Protein AF-A0A7D5ZRK7-F1 (afdb_monomer_lite)

Sequence (270 aa):
MSTLSPEQRGELAEQMLPVAANLAVLVHGDGGPEDVAEVLGSLDSTQKDALLVVLAGLVDPDQPVGKALGWLDFDEHGSLTVPSWSEQRSVRDLVPEPSEDLDGDYVDQVAVSKFVHGFRVDSITDAEFLTAVQQCVAQGMTLADVNRLRRWPAKTAENWVHRLRKQYQRSGRVFPSLAQQSQQVLTEAQVVAIRERSHAGATDLEVAMSFGITQKAVGDICRGKRYPRFGGPIRQPKQVHRLPATREFMCGHADNSRAGRRNQTKENAA

Foldseek 3Di:
DPPQDPVRLVVLLVVLLVLLVVLVVQLLPPHDPVVNCVSVVPDDPVSVVSNVVSNVVVDDQFQFVLVRCQSPDAPPVRHRDRPPPPSPDGNVNPPPPPPDPPPLLDEDVVLLVCLLQLHDDPDDGLNSLLVSLLVCLLVVDDQQNSCVSNVHPPCPSVVSLVVVCVVCVVVVHDRDDSHNPPQPPDDLVLLQVLLVVVVVPDQLVVSCVVVVHDSVVSLCSLQCVPPVVRDHHHDDPPPPPPPPPCCCVPVQVDVPRPVNPPPPVPPPPD

Structure (mmCIF, N/CA/C/O backbone):
data_AF-A0A7D5ZRK7-F1
#
_entry.id   AF-A0A7D5ZRK7-F1
#
loop_
_atom_site.group_PDB
_atom_site.id
_atom_site.type_symbol
_atom_site.label_atom_id
_atom_site.label_alt_id
_atom_site.label_comp_id
_atom_site.label_asym_id
_atom_site.label_entity_id
_atom_site.label_seq_id
_atom_site.pdbx_PDB_ins_code
_atom_site.Cartn_x
_atom_site.Cartn_y
_atom_site.Cartn_z
_atom_site.occupancy
_atom_site.B_iso_or_equiv
_atom_site.auth_seq_id
_atom_site.auth_comp_id
_atom_site.auth_asym_id
_atom_site.auth_atom_id
_atom_site.pdbx_PDB_model_num
ATOM 1 N N . MET A 1 1 ? -7.266 -9.310 -16.956 1.00 49.19 1 MET A N 1
ATOM 2 C CA . MET A 1 1 ? -6.003 -9.359 -16.194 1.00 49.19 1 MET A CA 1
ATOM 3 C C . MET A 1 1 ? -6.309 -9.973 -14.843 1.00 49.19 1 MET A C 1
ATOM 5 O O . MET A 1 1 ? -7.143 -9.427 -14.128 1.00 49.19 1 MET A O 1
ATOM 9 N N . SER A 1 2 ? -5.751 -11.146 -14.549 1.00 52.25 2 SER A N 1
ATOM 10 C CA . SER A 1 2 ? -5.946 -11.822 -13.263 1.00 52.25 2 SER A CA 1
ATOM 11 C C . SER A 1 2 ? -5.512 -10.897 -12.127 1.00 52.25 2 SER A C 1
ATOM 13 O O . SER A 1 2 ? -4.422 -10.329 -12.172 1.00 52.25 2 SER A O 1
ATOM 15 N N . THR A 1 3 ? -6.368 -10.706 -11.123 1.00 82.62 3 THR A N 1
ATOM 16 C CA . THR A 1 3 ? -6.075 -9.857 -9.960 1.00 82.62 3 THR A CA 1
ATOM 17 C C . THR A 1 3 ? -5.144 -10.600 -9.005 1.00 82.62 3 THR A C 1
ATOM 19 O O . THR A 1 3 ? -5.576 -11.078 -7.958 1.00 82.62 3 THR A O 1
ATOM 22 N N . LEU A 1 4 ? -3.879 -10.754 -9.395 1.00 89.62 4 LEU A N 1
ATOM 23 C CA . LEU A 1 4 ? -2.843 -11.267 -8.506 1.00 89.62 4 LEU A CA 1
ATOM 24 C C . LEU A 1 4 ? -2.592 -10.260 -7.379 1.00 89.62 4 LEU A C 1
ATOM 26 O O . LEU A 1 4 ? -2.519 -9.048 -7.617 1.00 89.62 4 LEU A O 1
ATOM 30 N N . SER A 1 5 ? -2.431 -10.759 -6.155 1.00 89.38 5 SER A N 1
ATOM 31 C CA . SER A 1 5 ? -1.988 -9.926 -5.038 1.00 89.38 5 SER A CA 1
ATOM 32 C C . SER A 1 5 ? -0.558 -9.408 -5.281 1.00 89.38 5 SER A C 1
ATOM 34 O O . SER A 1 5 ? 0.174 -9.950 -6.116 1.00 89.38 5 SER A O 1
ATOM 36 N N . PRO A 1 6 ? -0.120 -8.334 -4.600 1.00 85.38 6 PRO A N 1
ATOM 37 C CA . PRO A 1 6 ? 1.276 -7.898 -4.642 1.00 85.38 6 PRO A CA 1
ATOM 38 C C . PRO A 1 6 ? 2.275 -9.023 -4.331 1.00 85.38 6 PRO A C 1
ATOM 40 O O . PRO A 1 6 ? 3.272 -9.151 -5.033 1.00 85.38 6 PRO A O 1
ATOM 43 N N . GLU A 1 7 ? 1.975 -9.861 -3.339 1.00 86.88 7 GLU A N 1
ATOM 44 C CA . GLU A 1 7 ? 2.808 -10.997 -2.930 1.00 86.88 7 GLU A CA 1
ATOM 45 C C . GLU A 1 7 ? 2.885 -12.045 -4.041 1.00 86.88 7 GLU A C 1
ATOM 47 O O . GLU A 1 7 ? 3.977 -12.429 -4.446 1.00 86.88 7 GLU A O 1
ATOM 52 N N . GLN A 1 8 ? 1.738 -12.418 -4.617 1.00 92.88 8 GLN A N 1
ATOM 53 C CA . GLN A 1 8 ? 1.679 -13.366 -5.733 1.00 92.88 8 GLN A CA 1
ATOM 54 C C . GLN A 1 8 ? 2.432 -12.859 -6.967 1.00 92.88 8 GLN A C 1
ATOM 56 O O . GLN A 1 8 ? 3.051 -13.643 -7.678 1.00 92.88 8 GLN A O 1
ATOM 61 N N . ARG A 1 9 ? 2.402 -11.546 -7.233 1.00 92.50 9 ARG A N 1
ATOM 62 C CA . ARG A 1 9 ? 3.196 -10.942 -8.315 1.00 92.50 9 ARG A CA 1
ATOM 63 C C . ARG A 1 9 ? 4.694 -11.026 -8.036 1.00 92.50 9 ARG A C 1
ATOM 65 O O . ARG A 1 9 ? 5.449 -11.291 -8.963 1.00 92.50 9 ARG A O 1
ATOM 72 N N . GLY A 1 10 ? 5.109 -10.816 -6.787 1.00 91.94 10 GLY A N 1
ATOM 73 C CA . GLY A 1 10 ? 6.503 -10.966 -6.367 1.00 91.94 10 GLY A CA 1
ATOM 74 C C . GLY A 1 10 ? 7.002 -12.402 -6.520 1.00 91.94 10 GLY A C 1
ATOM 75 O O . GLY A 1 10 ? 8.024 -12.624 -7.161 1.00 91.94 10 GLY A O 1
ATOM 76 N N . GLU A 1 11 ? 6.240 -13.374 -6.014 1.00 95.94 11 GLU A N 1
ATOM 77 C CA . GLU A 1 11 ? 6.552 -14.803 -6.160 1.00 95.94 11 GLU A CA 1
ATOM 78 C C . GLU A 1 11 ? 6.619 -15.222 -7.631 1.00 95.94 11 GLU A C 1
ATOM 80 O O . GLU A 1 11 ? 7.533 -15.938 -8.036 1.00 95.94 11 GLU A O 1
ATOM 85 N N . LEU A 1 12 ? 5.678 -14.749 -8.454 1.00 96.56 12 LEU A N 1
ATOM 86 C CA . LEU A 1 12 ? 5.678 -15.034 -9.884 1.00 96.56 12 LEU A CA 1
ATOM 87 C C . LEU A 1 12 ? 6.901 -14.425 -10.584 1.00 96.56 12 LEU A C 1
ATOM 89 O O . LEU A 1 12 ? 7.522 -15.094 -11.404 1.00 96.56 12 LEU A O 1
ATOM 93 N N . ALA A 1 13 ? 7.280 -13.188 -10.252 1.00 96.38 13 ALA A N 1
ATOM 94 C CA . ALA A 1 13 ? 8.480 -12.562 -10.801 1.00 96.38 13 ALA A CA 1
ATOM 95 C C . ALA A 1 13 ? 9.751 -13.349 -10.433 1.00 96.38 13 ALA A C 1
ATOM 97 O O . ALA A 1 13 ? 10.596 -13.588 -11.293 1.00 96.38 13 ALA A O 1
ATOM 98 N N . GLU A 1 14 ? 9.861 -13.817 -9.186 1.00 97.19 14 GLU A N 1
ATOM 99 C CA . GLU A 1 14 ? 10.982 -14.650 -8.739 1.00 97.19 14 GLU A CA 1
ATOM 100 C C . GLU A 1 14 ? 11.036 -15.988 -9.491 1.00 97.19 14 GLU A C 1
ATOM 102 O O . GLU A 1 14 ? 12.098 -16.389 -9.971 1.00 97.19 14 GLU A O 1
ATOM 107 N N . GLN A 1 15 ? 9.886 -16.639 -9.689 1.00 97.94 15 GLN A N 1
ATOM 108 C CA . GLN A 1 15 ? 9.786 -17.873 -10.476 1.00 97.94 15 GLN A CA 1
ATOM 109 C C . GLN A 1 15 ? 10.187 -17.683 -11.945 1.00 97.94 15 GLN A C 1
ATOM 111 O O . GLN A 1 15 ? 10.662 -18.629 -12.572 1.00 97.94 15 GLN A O 1
ATOM 116 N N . MET A 1 16 ? 10.010 -16.482 -12.506 1.00 98.31 16 MET A N 1
ATOM 117 C CA . MET A 1 16 ? 10.373 -16.179 -13.893 1.00 98.31 16 MET A CA 1
ATOM 118 C C . MET A 1 16 ? 11.858 -15.836 -14.082 1.00 98.31 16 MET A C 1
ATOM 120 O O . MET A 1 16 ? 12.315 -15.825 -15.223 1.00 98.31 16 MET A O 1
ATOM 124 N N . LEU A 1 17 ? 12.645 -15.615 -13.019 1.00 97.62 17 LEU A N 1
ATOM 125 C CA . LEU A 1 17 ? 14.073 -15.277 -13.144 1.00 97.62 17 LEU A CA 1
ATOM 126 C C . LEU A 1 17 ? 14.893 -16.326 -13.921 1.00 97.62 17 LEU A C 1
ATOM 128 O O . LEU A 1 17 ? 15.626 -15.930 -14.830 1.00 97.62 17 LEU A O 1
ATOM 132 N N . PRO A 1 18 ? 14.779 -17.645 -13.653 1.00 98.25 18 PRO A N 1
ATOM 133 C CA . PRO A 1 18 ? 15.513 -18.650 -14.422 1.00 98.25 18 PRO A CA 1
ATOM 134 C C . PRO A 1 18 ? 15.082 -18.697 -15.892 1.00 98.25 18 PRO A C 1
ATOM 136 O O . PRO A 1 18 ? 15.913 -18.901 -16.773 1.00 98.25 18 PRO A O 1
ATOM 139 N N . VAL A 1 19 ? 13.793 -18.470 -16.163 1.00 98.19 19 VAL A N 1
ATOM 140 C CA . VAL A 1 19 ? 13.242 -18.442 -17.525 1.00 98.19 19 VAL A CA 1
ATOM 141 C C . VAL A 1 19 ? 13.766 -17.227 -18.289 1.00 98.19 19 VAL A C 1
ATOM 143 O O . VAL A 1 19 ? 14.191 -17.364 -19.432 1.00 98.19 19 VAL A O 1
ATOM 146 N N . ALA A 1 20 ? 13.805 -16.057 -17.645 1.00 97.62 20 ALA A N 1
ATOM 147 C CA . ALA A 1 20 ? 14.379 -14.836 -18.202 1.00 97.62 20 ALA A CA 1
ATOM 148 C C . ALA A 1 20 ? 15.873 -14.996 -18.511 1.00 97.62 20 ALA A C 1
ATOM 150 O O . ALA A 1 20 ? 16.317 -14.607 -19.588 1.00 97.62 20 ALA A O 1
ATOM 151 N N . ALA A 1 21 ? 16.636 -15.612 -17.602 1.00 96.19 21 ALA A N 1
ATOM 152 C CA . ALA A 1 21 ? 18.051 -15.897 -17.818 1.00 96.19 21 ALA A CA 1
ATOM 153 C C . ALA A 1 21 ? 18.269 -16.869 -18.989 1.00 96.19 21 ALA A C 1
ATOM 155 O O . ALA A 1 21 ? 19.110 -16.606 -19.844 1.00 96.19 21 ALA A O 1
ATOM 156 N N . ASN A 1 22 ? 17.483 -17.950 -19.068 1.00 97.31 22 ASN A N 1
ATOM 157 C CA . ASN A 1 22 ? 17.536 -18.887 -20.192 1.00 97.31 22 ASN A CA 1
ATOM 158 C C . ASN A 1 22 ? 17.221 -18.185 -21.519 1.00 97.31 22 ASN A C 1
ATOM 160 O O . ASN A 1 22 ? 17.962 -18.317 -22.486 1.00 97.31 22 ASN A O 1
ATOM 164 N N . LEU A 1 23 ? 16.155 -17.381 -21.549 1.00 96.69 23 LEU A N 1
ATOM 165 C CA . LEU A 1 23 ? 15.774 -16.640 -22.744 1.00 96.69 23 LEU A CA 1
ATOM 166 C C . LEU A 1 23 ? 16.863 -15.648 -23.167 1.00 96.69 23 LEU A C 1
ATOM 168 O O . LEU A 1 23 ? 17.165 -15.553 -24.351 1.00 96.69 23 LEU A O 1
ATOM 172 N N . ALA A 1 24 ? 17.486 -14.950 -22.213 1.00 93.62 24 ALA A N 1
ATOM 173 C CA . ALA A 1 24 ? 18.608 -14.066 -22.501 1.00 93.62 24 ALA A CA 1
ATOM 174 C C . ALA A 1 24 ? 19.768 -14.834 -23.152 1.00 93.62 24 ALA A C 1
ATOM 176 O O . ALA A 1 24 ? 20.278 -14.381 -24.170 1.00 93.62 24 ALA A O 1
ATOM 177 N N . VAL A 1 25 ? 20.140 -16.003 -22.625 1.00 94.50 25 VAL A N 1
ATOM 178 C CA . VAL A 1 25 ? 21.210 -16.846 -23.187 1.00 94.50 25 VAL A CA 1
ATOM 179 C C . VAL A 1 25 ? 20.878 -17.311 -24.609 1.00 94.50 25 VAL A C 1
ATOM 181 O O . VAL A 1 25 ? 21.689 -17.113 -25.510 1.00 94.50 25 VAL A O 1
ATOM 184 N N . LEU A 1 26 ? 19.669 -17.841 -24.837 1.00 93.44 26 LEU A N 1
ATOM 185 C CA . LEU A 1 26 ? 19.228 -18.285 -26.167 1.00 93.44 26 LEU A CA 1
ATOM 186 C C . LEU A 1 26 ? 19.330 -17.157 -27.197 1.00 93.44 26 LEU A C 1
ATOM 188 O O . LEU A 1 26 ? 19.863 -17.344 -28.287 1.00 93.44 26 LEU A O 1
ATOM 192 N N . VAL A 1 27 ? 18.868 -15.965 -26.823 1.00 90.81 27 VAL A N 1
ATOM 193 C CA . VAL A 1 27 ? 18.850 -14.802 -27.710 1.00 90.81 27 VAL A CA 1
ATOM 194 C C . VAL A 1 27 ? 20.257 -14.213 -27.937 1.00 90.81 27 VAL A C 1
ATOM 196 O O . VAL A 1 27 ? 20.492 -13.586 -28.965 1.00 90.81 27 VAL A O 1
ATOM 199 N N . HIS A 1 28 ? 21.220 -14.461 -27.042 1.00 88.50 28 HIS A N 1
ATOM 200 C CA . HIS A 1 28 ? 22.623 -14.048 -27.211 1.00 88.50 28 HIS A CA 1
ATOM 201 C C . HIS A 1 28 ? 23.458 -14.997 -28.096 1.00 88.50 28 HIS A C 1
ATOM 203 O O . HIS A 1 28 ? 24.672 -14.817 -28.197 1.00 88.50 28 HIS A O 1
ATOM 209 N N . GLY A 1 29 ? 22.827 -15.965 -28.770 1.00 85.81 29 GLY A N 1
ATOM 210 C CA . GLY A 1 29 ? 23.460 -16.784 -29.811 1.00 85.81 29 GLY A CA 1
ATOM 211 C C . GLY A 1 29 ? 23.557 -18.278 -29.506 1.00 85.81 29 GLY A C 1
ATOM 212 O O . GLY A 1 29 ? 24.002 -19.031 -30.370 1.00 85.81 29 GLY A O 1
ATOM 213 N N . ASP A 1 30 ? 23.114 -18.721 -28.328 1.00 88.88 30 ASP A N 1
ATOM 214 C CA . ASP A 1 30 ? 23.108 -20.145 -27.968 1.00 88.88 30 ASP A CA 1
ATOM 215 C C . ASP A 1 30 ? 21.875 -20.892 -28.515 1.00 88.88 30 ASP A C 1
ATOM 217 O O . ASP A 1 30 ? 21.855 -22.123 -28.505 1.00 88.88 30 ASP A O 1
ATOM 221 N N . GLY A 1 31 ? 20.854 -20.170 -28.997 1.00 90.44 31 GLY A N 1
ATOM 222 C CA . GLY A 1 31 ? 19.601 -20.738 -29.499 1.00 90.44 31 GLY A CA 1
ATOM 223 C C . GLY A 1 31 ? 19.094 -20.101 -30.793 1.00 90.44 31 GLY A C 1
ATOM 224 O O . GLY A 1 31 ? 19.450 -18.980 -31.157 1.00 90.44 31 GLY A O 1
ATOM 225 N N . GLY A 1 32 ? 18.237 -20.837 -31.495 1.00 91.75 32 GLY A N 1
ATOM 226 C CA . GLY A 1 32 ? 17.503 -20.373 -32.666 1.00 91.75 32 GLY A CA 1
ATOM 227 C C . GLY A 1 32 ? 16.101 -19.841 -32.332 1.00 91.75 32 GLY A C 1
ATOM 228 O O . GLY A 1 32 ? 15.644 -19.891 -31.187 1.00 91.75 32 GLY A O 1
ATOM 229 N N . PRO A 1 33 ? 15.357 -19.360 -33.345 1.00 92.00 33 PRO A N 1
ATOM 230 C CA . PRO A 1 33 ? 13.984 -18.887 -33.162 1.00 92.00 33 PRO A CA 1
ATOM 231 C C . PRO A 1 33 ? 13.027 -19.990 -32.682 1.00 92.00 33 PRO A C 1
ATOM 233 O O . PRO A 1 33 ? 12.040 -19.682 -32.017 1.00 92.00 33 PRO A O 1
ATOM 236 N N . GLU A 1 34 ? 13.311 -21.260 -32.990 1.00 96.12 34 GLU A N 1
ATOM 237 C CA . GLU A 1 34 ? 12.511 -22.398 -32.521 1.00 96.12 34 GLU A CA 1
ATOM 238 C C . GLU A 1 34 ? 12.654 -22.614 -31.008 1.00 96.12 34 GLU A C 1
ATOM 240 O O . GLU A 1 34 ? 11.638 -22.762 -30.333 1.00 96.12 34 GLU A O 1
ATOM 245 N N . ASP A 1 35 ? 13.869 -22.512 -30.456 1.00 96.44 35 ASP A N 1
ATOM 246 C CA . ASP A 1 35 ? 14.115 -22.643 -29.011 1.00 96.44 35 ASP A CA 1
ATOM 247 C C . ASP A 1 35 ? 13.425 -21.51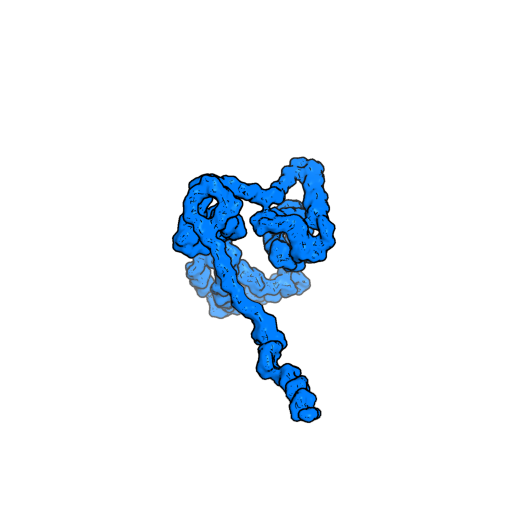7 -28.226 1.00 96.44 35 ASP A C 1
ATOM 249 O O . ASP A 1 35 ? 12.789 -21.732 -27.191 1.00 96.44 35 ASP A O 1
ATOM 253 N N . VAL A 1 36 ? 13.489 -20.291 -28.759 1.00 95.88 36 VAL A N 1
ATOM 254 C CA . VAL A 1 36 ? 12.769 -19.135 -28.207 1.00 95.88 36 VAL A CA 1
ATOM 255 C C . VAL A 1 36 ? 11.257 -19.372 -28.239 1.00 95.88 36 VAL A C 1
ATOM 257 O O . VAL A 1 36 ? 10.566 -19.121 -27.247 1.00 95.88 36 VAL A O 1
ATOM 260 N N . ALA A 1 37 ? 10.729 -19.868 -29.362 1.00 96.56 37 ALA A N 1
ATOM 261 C CA . ALA A 1 37 ? 9.309 -20.165 -29.510 1.00 96.56 37 ALA A CA 1
ATOM 262 C C . ALA A 1 37 ? 8.848 -21.285 -28.567 1.00 96.56 37 ALA A C 1
ATOM 264 O O . ALA A 1 37 ? 7.747 -21.192 -28.026 1.00 96.56 37 ALA A O 1
ATOM 265 N N . GLU A 1 38 ? 9.674 -22.303 -28.327 1.00 98.00 38 GLU A N 1
ATOM 266 C CA . GLU A 1 38 ? 9.392 -23.383 -27.381 1.00 98.00 38 GLU A CA 1
ATOM 267 C C . GLU A 1 38 ? 9.280 -22.850 -25.948 1.00 98.00 38 GLU A C 1
ATOM 269 O O . GLU A 1 38 ? 8.268 -23.081 -25.275 1.00 98.00 38 GLU A O 1
ATOM 274 N N . VAL A 1 39 ? 10.264 -22.058 -25.502 1.00 98.00 39 VAL A N 1
ATOM 275 C CA . VAL A 1 39 ? 10.247 -21.442 -24.167 1.00 98.00 39 VAL A CA 1
ATOM 276 C C . VAL A 1 39 ? 8.998 -20.582 -23.998 1.00 98.00 39 VAL A C 1
ATOM 278 O O . VAL A 1 39 ? 8.250 -20.768 -23.038 1.00 98.00 39 VAL A O 1
ATOM 281 N N . LEU A 1 40 ? 8.710 -19.688 -24.947 1.00 97.81 40 LEU A N 1
ATOM 282 C CA . LEU A 1 40 ? 7.513 -18.846 -24.896 1.00 97.81 40 LEU A CA 1
ATOM 283 C C . LEU A 1 40 ? 6.209 -19.650 -25.051 1.00 97.81 40 LEU A C 1
ATOM 285 O O . LEU A 1 40 ? 5.170 -19.240 -24.532 1.00 97.81 40 LEU A O 1
ATOM 289 N N . GLY A 1 41 ? 6.232 -20.780 -25.752 1.00 97.81 41 GLY A N 1
ATOM 290 C CA . GLY A 1 41 ? 5.091 -21.676 -25.937 1.00 97.81 41 GLY A CA 1
ATOM 291 C C . GLY A 1 41 ? 4.674 -22.381 -24.647 1.00 97.81 41 GLY A C 1
ATOM 292 O O . GLY A 1 41 ? 3.487 -22.631 -24.445 1.00 97.81 41 GLY A O 1
ATOM 293 N N . SER A 1 42 ? 5.637 -22.634 -23.756 1.00 97.94 42 SER A N 1
ATOM 294 C CA . SER A 1 42 ? 5.413 -23.284 -22.457 1.00 97.94 42 SER A CA 1
ATOM 295 C C . SER A 1 42 ? 4.732 -22.395 -21.407 1.00 97.94 42 SER A C 1
ATOM 297 O O . SER A 1 42 ? 4.211 -22.909 -20.418 1.00 97.94 42 SER A O 1
ATOM 299 N N . LEU A 1 43 ? 4.712 -21.074 -21.621 1.00 97.75 43 LEU A N 1
ATOM 300 C CA . LEU A 1 43 ? 4.212 -20.095 -20.656 1.00 97.75 43 LEU A CA 1
ATOM 301 C C . LEU A 1 43 ? 2.767 -19.676 -20.943 1.00 97.75 43 LEU A C 1
ATOM 303 O O . LEU A 1 43 ? 2.391 -19.386 -22.088 1.00 97.75 43 LEU A O 1
ATOM 307 N N . ASP A 1 44 ? 1.971 -19.546 -19.883 1.00 96.81 44 ASP A N 1
ATOM 308 C CA . ASP A 1 44 ? 0.647 -18.930 -19.966 1.00 96.81 44 ASP A CA 1
ATOM 309 C C . ASP A 1 44 ? 0.726 -17.397 -20.131 1.00 96.81 44 ASP A C 1
ATOM 311 O O . ASP A 1 44 ? 1.796 -16.786 -20.081 1.00 96.81 44 ASP A O 1
ATOM 315 N N . SER A 1 45 ? -0.416 -16.741 -20.361 1.00 95.88 45 SER A N 1
ATOM 316 C CA . SER A 1 45 ? -0.456 -15.284 -20.563 1.00 95.88 45 SER A CA 1
ATOM 317 C C . SER A 1 45 ? 0.039 -14.489 -19.351 1.00 95.88 45 SER A C 1
ATOM 319 O O . SER A 1 45 ? 0.687 -13.464 -19.512 1.00 95.88 45 SER A O 1
ATOM 321 N N . THR A 1 46 ? -0.250 -14.960 -18.138 1.00 94.88 46 THR A N 1
ATOM 322 C CA . THR A 1 46 ? 0.129 -14.277 -16.893 1.00 94.88 46 THR A CA 1
ATOM 323 C C . THR A 1 46 ? 1.632 -14.398 -16.651 1.00 94.88 46 THR A C 1
ATOM 325 O O . THR A 1 46 ? 2.282 -13.432 -16.259 1.00 94.88 46 THR A O 1
ATOM 328 N N . GLN A 1 47 ? 2.195 -15.575 -16.923 1.00 96.44 47 GLN A N 1
ATOM 329 C CA . GLN A 1 47 ? 3.633 -15.823 -16.880 1.00 96.44 47 GLN A CA 1
ATOM 330 C C . GLN A 1 47 ? 4.376 -15.003 -17.935 1.00 96.44 47 GLN A C 1
ATOM 332 O O . GLN A 1 47 ? 5.425 -14.448 -17.628 1.00 96.44 47 GLN A O 1
ATOM 337 N N . LYS A 1 48 ? 3.821 -14.858 -19.146 1.00 97.56 48 LYS A N 1
ATOM 338 C CA . LYS A 1 48 ? 4.378 -13.982 -20.191 1.00 97.56 48 LYS A CA 1
ATOM 339 C C . LYS A 1 48 ? 4.429 -12.522 -19.750 1.00 97.56 48 LYS A C 1
ATOM 341 O O . LYS A 1 48 ? 5.475 -11.894 -19.885 1.00 97.56 48 LYS A O 1
ATOM 346 N N . ASP A 1 49 ? 3.348 -12.005 -19.169 1.00 95.12 49 ASP A N 1
ATOM 347 C CA . ASP A 1 49 ? 3.315 -10.636 -18.639 1.00 95.12 49 ASP A CA 1
ATOM 348 C C . ASP A 1 49 ? 4.367 -10.438 -17.532 1.00 95.12 49 ASP A C 1
ATOM 350 O O . ASP A 1 49 ? 5.093 -9.443 -17.519 1.00 95.12 49 ASP A O 1
ATOM 354 N N . ALA A 1 50 ? 4.495 -11.406 -16.618 1.00 95.31 50 ALA A N 1
ATOM 355 C CA . ALA A 1 50 ? 5.508 -11.369 -15.566 1.00 95.31 50 ALA A CA 1
ATOM 356 C C . ALA A 1 50 ? 6.937 -11.459 -16.125 1.00 95.31 50 ALA A C 1
ATOM 358 O O . ALA A 1 50 ? 7.814 -10.719 -15.681 1.00 95.31 50 ALA A O 1
ATOM 359 N N . LEU A 1 51 ? 7.168 -12.314 -17.124 1.00 97.19 51 LEU A N 1
ATOM 360 C CA . LEU A 1 51 ? 8.453 -12.457 -17.801 1.00 97.19 51 LEU A CA 1
ATOM 361 C C . LEU A 1 51 ? 8.894 -11.138 -18.448 1.00 97.19 51 LEU A C 1
ATOM 363 O O . LEU A 1 51 ? 10.052 -10.760 -18.302 1.00 97.19 51 LEU A O 1
ATOM 367 N N . LEU A 1 52 ? 7.981 -10.406 -19.096 1.00 96.19 52 LEU A N 1
ATOM 368 C CA . LEU A 1 52 ? 8.279 -9.084 -19.662 1.00 96.19 52 LEU A CA 1
ATOM 369 C C . LEU A 1 52 ? 8.757 -8.096 -18.590 1.00 96.19 52 LEU A C 1
ATOM 371 O O . LEU A 1 52 ? 9.740 -7.388 -18.799 1.00 96.19 52 LEU A O 1
ATOM 375 N N . VAL A 1 53 ? 8.096 -8.074 -17.428 1.00 94.44 53 VAL A N 1
ATOM 376 C CA . VAL A 1 53 ? 8.481 -7.207 -16.301 1.00 94.44 53 VAL A CA 1
ATOM 377 C C . VAL A 1 53 ? 9.856 -7.594 -15.753 1.00 94.44 53 VAL A C 1
ATOM 379 O O . VAL A 1 53 ? 10.675 -6.719 -15.479 1.00 94.44 53 VAL A O 1
ATOM 382 N N . VAL A 1 54 ? 10.129 -8.893 -15.614 1.00 96.56 54 VAL A N 1
ATOM 383 C CA . VAL A 1 54 ? 11.422 -9.394 -15.127 1.00 96.56 54 VAL A CA 1
ATOM 384 C C . VAL A 1 54 ? 12.544 -9.060 -16.104 1.00 96.56 54 VAL A C 1
ATOM 386 O O . VAL A 1 54 ? 13.564 -8.524 -15.681 1.00 96.56 54 VAL A O 1
ATOM 389 N N . LEU A 1 55 ? 12.349 -9.304 -17.403 1.00 94.94 55 LEU A N 1
ATOM 390 C CA . LEU A 1 55 ? 13.318 -8.942 -18.440 1.00 94.94 55 LEU A CA 1
ATOM 391 C C . LEU A 1 55 ? 13.604 -7.438 -18.429 1.00 94.94 55 LEU A C 1
ATOM 393 O O . LEU A 1 55 ? 14.768 -7.050 -18.449 1.00 94.94 55 LEU A O 1
ATOM 397 N N . ALA A 1 56 ? 12.572 -6.596 -18.315 1.00 92.94 56 ALA A N 1
ATOM 398 C CA . ALA A 1 56 ? 12.746 -5.151 -18.185 1.00 92.94 56 ALA A CA 1
ATOM 399 C C . ALA A 1 56 ? 13.538 -4.765 -16.921 1.00 92.94 56 ALA A C 1
ATOM 401 O O . ALA A 1 56 ? 14.357 -3.853 -16.969 1.00 92.94 56 ALA A O 1
ATOM 402 N N . GLY A 1 57 ? 13.334 -5.474 -15.806 1.00 92.50 57 GLY A N 1
ATOM 403 C CA . GLY A 1 57 ? 14.063 -5.253 -14.554 1.00 92.50 57 GLY A CA 1
ATOM 404 C C . GLY A 1 57 ? 15.530 -5.703 -14.572 1.00 92.50 57 GLY A C 1
ATOM 405 O O . GLY A 1 57 ? 16.308 -5.231 -13.746 1.00 92.50 57 GLY A O 1
ATOM 406 N N . LEU A 1 58 ? 15.918 -6.593 -15.491 1.00 92.50 58 LEU A N 1
ATOM 407 C CA . LEU A 1 58 ? 17.310 -7.027 -15.674 1.00 92.50 58 LEU A CA 1
ATOM 408 C C . LEU A 1 58 ? 18.141 -6.038 -16.504 1.00 92.50 58 LEU A C 1
ATOM 410 O O . LEU A 1 58 ? 19.370 -6.101 -16.481 1.00 92.50 58 LEU A O 1
ATOM 414 N N . VAL A 1 59 ? 17.490 -5.137 -17.240 1.00 92.69 59 VAL A N 1
ATOM 415 C CA . VAL A 1 59 ? 18.172 -4.117 -18.039 1.00 92.69 59 VAL A CA 1
ATOM 416 C C . VAL A 1 59 ? 18.703 -3.027 -17.114 1.00 92.69 59 VAL A C 1
ATOM 418 O O . VAL A 1 59 ? 17.941 -2.403 -16.380 1.00 92.69 59 VAL A O 1
ATOM 421 N N . ASP A 1 60 ? 20.006 -2.756 -17.186 1.00 92.19 60 ASP A N 1
ATOM 422 C CA . ASP A 1 60 ? 20.597 -1.570 -16.565 1.00 92.19 60 ASP A CA 1
ATOM 423 C C . ASP A 1 60 ? 20.126 -0.319 -17.336 1.00 92.19 60 ASP A C 1
ATOM 425 O O . ASP A 1 60 ? 20.504 -0.154 -18.500 1.00 92.19 60 ASP A O 1
ATOM 429 N N . PRO A 1 61 ? 19.287 0.559 -16.751 1.00 92.12 61 PRO A N 1
ATOM 430 C CA . PRO A 1 61 ? 18.755 1.718 -17.462 1.00 92.12 61 PRO A CA 1
ATOM 431 C C . PRO A 1 61 ? 19.827 2.776 -17.753 1.00 92.12 61 PRO A C 1
ATOM 433 O O . PRO A 1 61 ? 19.641 3.598 -18.650 1.00 92.12 61 PRO A O 1
ATOM 436 N N . ASP A 1 62 ? 20.939 2.764 -17.017 1.00 92.31 62 ASP A N 1
ATOM 437 C CA . ASP A 1 62 ? 22.002 3.762 -17.139 1.00 92.31 62 ASP A CA 1
ATOM 438 C C . ASP A 1 62 ? 23.069 3.347 -18.164 1.00 92.31 62 ASP A C 1
ATOM 440 O O . ASP A 1 62 ? 23.942 4.142 -18.523 1.00 92.31 62 ASP A O 1
ATOM 444 N N . GLN A 1 63 ? 22.988 2.120 -18.692 1.00 93.12 63 GLN A N 1
ATOM 445 C CA . GLN A 1 63 ? 23.903 1.665 -19.729 1.00 93.12 63 GLN A CA 1
ATOM 446 C C . GLN A 1 63 ? 23.616 2.355 -21.082 1.00 93.12 63 GLN A C 1
ATOM 448 O O . GLN A 1 63 ? 22.453 2.620 -21.413 1.00 93.12 63 GLN A O 1
ATOM 453 N N . PRO A 1 64 ? 24.649 2.608 -21.911 1.00 91.69 64 PRO A N 1
ATOM 454 C CA . PRO A 1 64 ? 24.466 3.136 -23.260 1.00 91.69 64 PRO A CA 1
ATOM 455 C C . PRO A 1 64 ? 23.604 2.215 -24.122 1.00 91.69 64 PRO A C 1
ATOM 457 O O . PRO A 1 64 ? 23.768 0.992 -24.089 1.00 91.69 64 PRO A O 1
ATOM 460 N N . VAL A 1 65 ? 22.738 2.787 -24.957 1.00 89.50 65 VAL A N 1
ATOM 461 C CA . VAL A 1 65 ? 21.795 1.989 -25.758 1.00 89.50 65 VAL A CA 1
ATOM 462 C C . VAL A 1 65 ? 22.509 1.057 -26.738 1.00 89.50 65 VAL A C 1
ATOM 464 O O . VAL A 1 65 ? 22.106 -0.094 -26.890 1.00 89.50 65 VAL A O 1
ATOM 467 N N . GLY A 1 66 ? 23.615 1.508 -27.337 1.00 86.31 66 GLY A N 1
ATOM 468 C CA . GLY A 1 66 ? 24.431 0.665 -28.216 1.00 86.31 66 GLY A CA 1
ATOM 469 C C . GLY A 1 66 ? 24.967 -0.586 -27.510 1.00 86.31 66 GLY A C 1
ATOM 470 O O . GLY A 1 66 ? 25.064 -1.640 -28.123 1.00 86.31 66 GLY A O 1
ATOM 471 N N . LYS A 1 67 ? 25.235 -0.512 -26.199 1.00 86.88 67 LYS A N 1
ATOM 472 C CA . LYS A 1 67 ? 25.607 -1.682 -25.392 1.00 86.88 67 LYS A CA 1
ATOM 473 C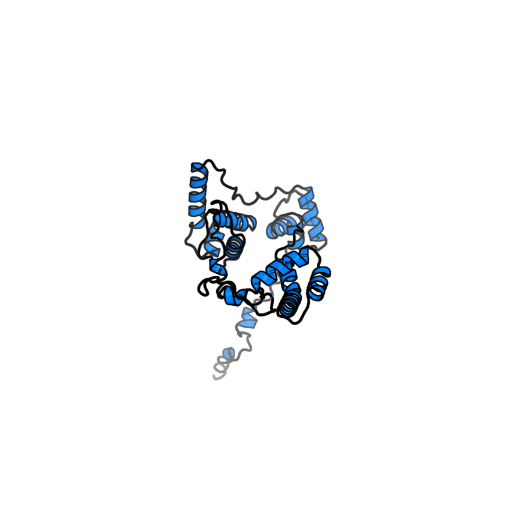 C . LYS A 1 67 ? 24.390 -2.545 -25.047 1.00 86.88 67 LYS A C 1
ATOM 475 O O . LYS A 1 67 ? 24.489 -3.765 -25.079 1.00 86.88 67 LYS A O 1
ATOM 480 N N . ALA A 1 68 ? 23.257 -1.917 -24.728 1.00 87.94 68 ALA A N 1
ATOM 481 C CA . ALA A 1 68 ? 22.024 -2.612 -24.362 1.00 87.94 68 ALA A CA 1
ATOM 482 C C . ALA A 1 68 ? 21.421 -3.430 -25.512 1.00 87.94 68 ALA A C 1
ATOM 484 O O . ALA A 1 68 ? 20.857 -4.488 -25.258 1.00 87.94 68 ALA A O 1
ATOM 485 N N . LEU A 1 69 ? 21.518 -2.932 -26.749 1.00 84.94 69 LEU A N 1
ATOM 486 C CA . LEU A 1 69 ? 20.851 -3.495 -27.930 1.00 84.94 69 LEU A CA 1
ATOM 487 C C . LEU A 1 69 ? 21.822 -3.924 -29.030 1.00 84.94 69 LEU A C 1
ATOM 489 O O . LEU A 1 69 ? 21.383 -4.383 -30.078 1.00 84.94 69 LEU A O 1
ATOM 493 N N . GLY A 1 70 ? 23.131 -3.795 -28.813 1.00 81.81 70 GLY A N 1
ATOM 494 C CA . GLY A 1 70 ? 24.149 -4.117 -29.818 1.00 81.81 70 GLY A CA 1
ATOM 495 C C . GLY A 1 70 ? 24.196 -5.586 -30.241 1.00 81.81 70 GLY A C 1
ATOM 496 O O . GLY A 1 70 ? 24.989 -5.921 -31.106 1.00 81.81 70 GLY A O 1
ATOM 497 N N . TRP A 1 71 ? 23.375 -6.448 -29.636 1.00 79.81 71 TRP A N 1
ATOM 498 C CA . TRP A 1 71 ? 23.200 -7.862 -29.973 1.00 79.81 71 TRP A CA 1
ATOM 499 C C . TRP A 1 71 ? 21.922 -8.148 -30.787 1.00 79.81 71 TRP A C 1
ATOM 501 O O . TRP A 1 71 ? 21.704 -9.290 -31.176 1.00 79.81 71 TRP A O 1
ATOM 511 N N . LEU A 1 72 ? 21.063 -7.147 -31.029 1.00 81.00 72 LEU A N 1
ATOM 512 C CA . LEU A 1 72 ? 19.771 -7.318 -31.717 1.00 81.00 72 LEU A CA 1
ATOM 513 C C . LEU A 1 72 ? 19.805 -7.058 -33.223 1.00 81.00 72 LEU A C 1
ATOM 515 O O . LEU A 1 72 ? 18.855 -7.427 -33.910 1.00 81.00 72 LEU A O 1
ATOM 519 N N . ASP A 1 73 ? 20.834 -6.387 -33.726 1.00 76.50 73 ASP A N 1
ATOM 520 C CA . ASP A 1 73 ? 20.878 -5.926 -35.109 1.00 76.50 73 ASP A CA 1
ATOM 521 C C . ASP A 1 73 ? 22.059 -6.577 -35.839 1.00 76.50 73 ASP A C 1
ATOM 523 O O . ASP A 1 73 ? 23.184 -6.625 -35.336 1.00 76.50 73 ASP A O 1
ATOM 527 N N . PHE A 1 74 ? 21.759 -7.165 -36.995 1.00 77.06 74 PHE A N 1
ATOM 528 C CA . PHE A 1 74 ? 22.689 -7.936 -37.812 1.00 77.06 74 PHE A CA 1
ATOM 529 C C . PHE A 1 74 ? 22.591 -7.441 -39.255 1.00 77.06 74 PHE A C 1
ATOM 531 O O . PHE A 1 74 ? 21.487 -7.260 -39.776 1.00 77.06 74 PHE A O 1
ATOM 538 N N . ASP A 1 75 ? 23.727 -7.275 -39.927 1.00 81.56 75 ASP A N 1
ATOM 539 C CA . ASP A 1 75 ? 23.738 -7.028 -41.365 1.00 81.56 75 ASP A CA 1
ATOM 540 C C . ASP A 1 75 ? 23.356 -8.280 -42.171 1.00 81.56 75 ASP A C 1
ATOM 542 O O . ASP A 1 75 ? 23.198 -9.392 -41.662 1.00 81.56 75 ASP A O 1
ATOM 546 N N . GLU A 1 76 ? 23.244 -8.097 -43.486 1.00 81.56 76 GLU A N 1
ATOM 547 C CA . GLU A 1 76 ? 23.013 -9.169 -44.460 1.00 81.56 76 GLU A CA 1
ATOM 548 C C . GLU A 1 76 ? 24.101 -10.262 -44.467 1.00 81.56 76 GLU A C 1
ATOM 550 O O . GLU A 1 76 ? 23.919 -11.320 -45.073 1.00 81.56 76 GLU A O 1
ATOM 555 N N . HIS A 1 77 ? 25.223 -10.032 -43.786 1.00 83.38 77 HIS A N 1
ATOM 556 C CA . HIS A 1 77 ? 26.324 -10.973 -43.622 1.00 83.38 77 HIS A CA 1
ATOM 557 C C . HIS A 1 77 ? 26.358 -11.614 -42.224 1.00 83.38 77 HIS A C 1
ATOM 559 O O . HIS A 1 77 ? 27.268 -12.395 -41.942 1.00 83.38 77 HIS A O 1
ATOM 565 N N . GLY A 1 78 ? 25.372 -11.330 -41.365 1.00 75.38 78 GLY A N 1
ATOM 566 C CA . GLY A 1 78 ? 25.300 -11.839 -39.995 1.00 75.38 78 GLY A CA 1
ATOM 567 C C . GLY A 1 78 ? 26.295 -11.183 -39.033 1.00 75.38 78 GLY A C 1
ATOM 568 O O . GLY A 1 78 ? 26.517 -11.702 -37.940 1.00 75.38 78 GLY A O 1
ATOM 569 N N . SER A 1 79 ? 26.909 -10.064 -39.419 1.00 76.44 79 SER A N 1
ATOM 570 C CA . SER A 1 79 ? 27.751 -9.260 -38.532 1.00 76.44 79 SER A CA 1
ATOM 571 C C . SER A 1 79 ? 26.873 -8.324 -37.716 1.00 76.44 79 SER A C 1
ATOM 573 O O . SER A 1 79 ? 25.937 -7.736 -38.246 1.00 76.44 79 SER A O 1
ATOM 575 N N . LEU A 1 80 ? 27.192 -8.150 -36.435 1.00 69.94 80 LEU A N 1
ATOM 576 C CA . LEU A 1 80 ? 26.467 -7.221 -35.571 1.00 69.94 80 LEU A CA 1
ATOM 577 C C . LEU A 1 80 ? 26.588 -5.791 -36.108 1.00 69.94 80 LEU A C 1
ATOM 579 O O . LEU A 1 80 ? 27.682 -5.217 -36.123 1.00 69.94 80 LEU A O 1
ATOM 583 N N . THR A 1 81 ? 25.469 -5.208 -36.522 1.00 76.81 81 THR A N 1
ATOM 584 C CA . THR A 1 81 ? 25.383 -3.782 -36.823 1.00 76.81 81 THR A CA 1
ATOM 585 C C . THR A 1 81 ? 24.865 -3.080 -35.592 1.00 76.81 81 THR A C 1
ATOM 587 O O . THR A 1 81 ? 23.824 -3.422 -35.061 1.00 76.81 81 THR A O 1
ATOM 590 N N . VAL A 1 82 ? 25.600 -2.092 -35.090 1.00 66.12 82 VAL A N 1
ATOM 591 C CA . VAL A 1 82 ? 25.062 -1.207 -34.057 1.00 66.12 82 VAL A CA 1
ATOM 592 C C . VAL A 1 82 ? 24.415 -0.045 -34.806 1.00 66.12 82 VAL A C 1
ATOM 594 O O . VAL A 1 82 ? 25.140 0.689 -35.489 1.00 66.12 82 VAL A O 1
ATOM 597 N N . PRO A 1 83 ? 23.084 0.148 -34.728 1.00 67.94 83 PRO A N 1
ATOM 598 C CA . PRO A 1 83 ? 22.450 1.336 -35.277 1.00 67.94 83 PRO A CA 1
ATOM 599 C C . PRO A 1 83 ? 23.186 2.577 -34.776 1.00 67.94 83 PRO A C 1
ATOM 601 O O . PRO A 1 83 ? 23.616 2.616 -33.623 1.00 67.94 83 PRO A O 1
ATOM 604 N N . SER A 1 84 ? 23.308 3.619 -35.601 1.00 69.12 84 SER A N 1
ATOM 605 C CA . SER A 1 84 ? 24.040 4.851 -35.258 1.00 69.12 84 SER A CA 1
ATOM 606 C C . SER A 1 84 ? 23.337 5.712 -34.194 1.00 69.12 84 SER A C 1
ATOM 608 O O . SER A 1 84 ? 23.394 6.945 -34.231 1.00 69.12 84 SER A O 1
ATOM 610 N N . TRP A 1 85 ? 22.597 5.093 -33.279 1.00 67.62 85 TRP A N 1
ATOM 611 C CA . TRP A 1 85 ? 22.060 5.735 -32.099 1.00 67.62 85 TRP A CA 1
ATOM 612 C C . TRP A 1 85 ? 23.266 6.193 -31.295 1.00 67.62 85 TRP A C 1
ATOM 614 O O . TRP A 1 85 ? 24.054 5.376 -30.828 1.00 67.62 85 TRP A O 1
ATOM 624 N N . SER A 1 86 ? 23.458 7.511 -31.236 1.00 61.25 86 SER A N 1
ATOM 625 C CA . SER A 1 86 ? 24.612 8.154 -30.611 1.00 61.25 86 SER A CA 1
ATOM 626 C C . SER A 1 86 ? 24.999 7.430 -29.322 1.00 61.25 86 SER A C 1
ATOM 628 O O . SER A 1 86 ? 24.183 7.376 -28.399 1.00 61.25 86 SER A O 1
ATOM 630 N N . GLU A 1 87 ? 26.235 6.928 -29.251 1.00 67.50 87 GLU A N 1
ATOM 631 C CA . GLU A 1 87 ? 26.810 6.148 -28.137 1.00 67.50 87 GLU A CA 1
ATOM 632 C C . GLU A 1 87 ? 26.669 6.816 -26.753 1.00 67.50 87 GLU A C 1
ATOM 634 O O . GLU A 1 87 ? 26.958 6.216 -25.724 1.00 67.50 87 GLU A O 1
ATOM 639 N N . GLN A 1 88 ? 26.230 8.073 -26.727 1.00 78.50 88 GLN A N 1
ATOM 640 C CA . GLN A 1 88 ? 26.118 8.920 -25.552 1.00 78.50 88 GLN A CA 1
ATOM 641 C C . GLN A 1 88 ? 24.775 8.816 -24.818 1.00 78.50 88 GLN A C 1
ATOM 643 O O . GLN A 1 88 ? 24.720 9.224 -23.663 1.00 78.50 88 GLN A O 1
ATOM 648 N N . ARG A 1 89 ? 23.697 8.309 -25.440 1.00 87.94 89 ARG A N 1
ATOM 649 C CA . ARG A 1 89 ? 22.387 8.217 -24.764 1.00 87.94 89 ARG A CA 1
ATOM 650 C C . ARG A 1 89 ? 22.260 6.893 -24.014 1.00 87.94 89 ARG A C 1
ATOM 652 O O . ARG A 1 89 ? 22.566 5.831 -24.562 1.00 87.94 89 ARG A O 1
ATOM 659 N N . SER A 1 90 ? 21.803 6.967 -22.770 1.00 91.44 90 SER A N 1
ATOM 660 C CA . SER A 1 90 ? 21.443 5.799 -21.966 1.00 91.44 90 SER A CA 1
ATOM 661 C C . SER A 1 90 ? 20.063 5.263 -22.361 1.00 91.44 90 SER A C 1
ATOM 663 O O . SER A 1 90 ? 19.276 5.965 -23.003 1.00 91.44 90 SER A O 1
ATOM 665 N N . VAL A 1 91 ? 19.746 4.021 -21.976 1.00 89.50 91 VAL A N 1
ATOM 666 C CA . VAL A 1 91 ? 18.390 3.456 -22.141 1.00 89.50 91 VAL A CA 1
ATOM 667 C C . VAL A 1 91 ? 17.346 4.351 -21.466 1.00 89.50 91 VAL A C 1
ATOM 669 O O . VAL A 1 91 ? 16.273 4.577 -22.024 1.00 89.50 91 VAL A O 1
ATOM 672 N N . ARG A 1 92 ? 17.685 4.931 -20.310 1.00 89.44 92 ARG A N 1
ATOM 673 C CA . ARG A 1 92 ? 16.846 5.889 -19.584 1.00 89.44 92 ARG A CA 1
ATOM 674 C C . ARG A 1 92 ? 16.494 7.121 -20.420 1.00 89.44 92 ARG A C 1
ATOM 676 O O . ARG A 1 92 ? 15.346 7.548 -20.390 1.00 89.44 92 ARG A O 1
ATOM 683 N N . ASP A 1 93 ? 17.435 7.656 -21.196 1.00 89.12 93 ASP A N 1
ATOM 684 C CA . ASP A 1 93 ? 17.227 8.875 -21.998 1.00 89.12 93 ASP A CA 1
ATOM 685 C C . ASP A 1 93 ? 16.320 8.666 -23.220 1.00 89.12 93 ASP A C 1
ATOM 687 O O . ASP A 1 93 ? 15.945 9.640 -23.884 1.00 89.12 93 ASP A O 1
ATOM 691 N N . LEU A 1 94 ? 16.031 7.408 -23.570 1.00 85.75 94 LEU A N 1
ATOM 692 C CA . LEU A 1 94 ? 15.083 7.049 -24.627 1.00 85.75 94 LEU A CA 1
ATOM 693 C C . LEU A 1 94 ? 13.653 6.912 -24.120 1.00 85.75 94 LEU A C 1
ATOM 695 O O . LEU A 1 94 ? 12.728 6.924 -24.934 1.00 85.75 94 LEU A O 1
ATOM 699 N N . VAL A 1 95 ? 13.465 6.768 -22.806 1.00 86.69 95 VAL A N 1
ATOM 700 C CA . VAL A 1 95 ? 12.129 6.765 -22.223 1.00 86.69 95 VAL A CA 1
ATOM 701 C C . VAL A 1 95 ? 11.538 8.143 -22.511 1.00 86.69 95 VAL A C 1
ATOM 703 O O . VAL A 1 95 ? 12.139 9.140 -22.100 1.00 86.69 95 VAL A O 1
ATOM 706 N N . PRO A 1 96 ? 10.417 8.239 -23.252 1.00 81.69 96 PRO A N 1
ATOM 707 C CA . PRO A 1 96 ? 9.778 9.525 -23.456 1.00 81.69 96 PRO A CA 1
ATOM 708 C C . PRO A 1 96 ? 9.515 10.118 -22.078 1.00 81.69 96 PRO A C 1
ATOM 710 O O . PRO A 1 96 ? 8.959 9.435 -21.212 1.00 81.69 96 PRO A O 1
ATOM 713 N N . GLU A 1 97 ? 9.946 11.366 -21.865 1.00 78.38 97 GLU A N 1
ATOM 714 C CA . GLU A 1 97 ? 9.508 12.097 -20.683 1.00 78.38 97 GLU A CA 1
ATOM 715 C C . GLU A 1 97 ? 7.985 11.980 -20.661 1.00 78.38 97 GLU A C 1
ATOM 717 O O . GLU A 1 97 ? 7.370 12.207 -21.710 1.00 78.38 97 GLU A O 1
ATOM 722 N N . PRO A 1 98 ? 7.386 11.517 -19.550 1.00 68.69 98 PRO A N 1
ATOM 723 C CA . PRO A 1 98 ? 5.953 11.296 -19.496 1.00 68.69 98 PRO A CA 1
ATOM 724 C C . PRO A 1 98 ? 5.277 12.602 -19.914 1.00 68.69 98 PRO A C 1
ATOM 726 O O . PRO A 1 98 ? 5.322 13.594 -19.196 1.00 68.69 98 PRO A O 1
ATOM 729 N N . SER A 1 99 ? 4.724 12.618 -21.131 1.00 57.53 99 SER A N 1
ATOM 730 C CA . SER A 1 99 ? 4.154 13.820 -21.751 1.00 57.53 99 SER A CA 1
ATOM 731 C C . SER A 1 99 ? 2.843 14.230 -21.089 1.00 57.53 99 SER A C 1
ATOM 733 O O . SER A 1 99 ? 2.268 15.268 -21.403 1.00 57.53 99 SER A O 1
ATOM 735 N N . GLU A 1 100 ? 2.354 13.374 -20.204 1.00 62.53 100 GLU A N 1
ATOM 736 C CA . GLU A 1 100 ? 1.235 13.626 -19.334 1.00 62.53 100 GLU A CA 1
ATOM 737 C C . GLU A 1 100 ? 1.820 14.147 -18.026 1.00 62.53 100 GLU A C 1
ATOM 739 O O . GLU A 1 100 ? 2.477 13.405 -17.290 1.00 62.53 100 GLU A O 1
ATOM 744 N N . ASP A 1 101 ? 1.568 15.428 -17.736 1.00 60.94 101 ASP A N 1
ATOM 745 C CA . ASP A 1 101 ? 1.437 15.878 -16.357 1.00 60.94 101 ASP A CA 1
ATOM 746 C C . ASP A 1 101 ? 0.458 14.895 -15.720 1.00 60.94 101 ASP A C 1
ATOM 748 O O . ASP A 1 101 ? -0.752 15.021 -15.925 1.00 60.94 101 ASP A O 1
ATOM 752 N N . LEU A 1 102 ? 0.981 13.847 -15.066 1.00 64.19 102 LEU A N 1
ATOM 753 C CA . LEU A 1 102 ? 0.167 12.877 -14.349 1.00 64.19 102 LEU A CA 1
ATOM 754 C C . LEU A 1 102 ? -0.819 13.716 -13.558 1.00 64.19 102 LEU A C 1
ATOM 756 O O . LEU A 1 102 ? -0.377 14.587 -12.798 1.00 64.19 102 LEU A O 1
ATOM 760 N N . ASP A 1 103 ? -2.116 13.524 -13.834 1.00 69.88 103 ASP A N 1
ATOM 761 C CA . ASP A 1 103 ? -3.179 14.330 -13.242 1.00 69.88 103 ASP A CA 1
ATOM 762 C C . ASP A 1 103 ? -2.822 14.545 -11.776 1.00 69.88 103 ASP A C 1
ATOM 764 O O . ASP A 1 103 ? -2.385 13.600 -11.120 1.00 69.88 103 ASP A O 1
ATOM 768 N N . GLY A 1 104 ? -2.980 15.757 -11.234 1.00 73.88 104 GLY A N 1
ATOM 769 C CA . GLY A 1 104 ? -2.572 16.066 -9.849 1.00 73.88 104 GLY A CA 1
ATOM 770 C C . GLY A 1 104 ? -3.204 15.166 -8.765 1.00 73.88 104 GLY A C 1
ATOM 771 O O . GLY A 1 104 ? -2.930 15.335 -7.578 1.00 73.88 104 GLY A O 1
ATOM 772 N N . ASP A 1 105 ? -4.050 14.227 -9.187 1.00 83.94 105 ASP A N 1
ATOM 773 C CA . ASP A 1 105 ? -4.713 13.167 -8.448 1.00 83.94 105 ASP A CA 1
ATOM 774 C C . ASP A 1 105 ? -4.033 11.778 -8.578 1.00 83.94 105 ASP A C 1
ATOM 776 O O . ASP A 1 105 ? -4.535 10.815 -7.996 1.00 83.94 105 ASP A O 1
ATOM 780 N N . TYR A 1 106 ? -2.909 11.631 -9.297 1.00 89.56 106 TYR A N 1
ATOM 781 C CA . TYR A 1 106 ? -2.123 10.393 -9.329 1.00 89.56 106 TYR A CA 1
ATOM 782 C C . TYR A 1 106 ? -1.558 10.088 -7.937 1.00 89.56 106 TYR A C 1
ATOM 784 O O . TYR A 1 106 ? -1.052 10.964 -7.232 1.00 89.56 106 TYR A O 1
ATOM 792 N N . VAL A 1 107 ? -1.653 8.821 -7.537 1.00 93.56 107 VAL A N 1
ATOM 793 C CA . VAL A 1 107 ? -1.231 8.349 -6.218 1.00 93.56 107 VAL A CA 1
ATOM 794 C C . VAL A 1 107 ? -0.233 7.214 -6.384 1.00 93.56 107 VAL A C 1
ATOM 796 O O . VAL A 1 107 ? -0.620 6.102 -6.753 1.00 93.56 107 VAL A O 1
ATOM 799 N N . ASP A 1 108 ? 1.030 7.458 -6.028 1.00 92.06 108 ASP A N 1
ATOM 800 C CA . ASP A 1 108 ? 2.008 6.384 -5.885 1.00 92.06 108 ASP A CA 1
ATOM 801 C C . ASP A 1 108 ? 1.666 5.515 -4.660 1.00 92.06 108 ASP A C 1
ATOM 803 O O . ASP A 1 108 ? 1.936 5.851 -3.501 1.00 92.06 108 ASP A O 1
ATOM 807 N N . GLN A 1 109 ? 1.068 4.349 -4.918 1.00 92.00 109 GLN A N 1
ATOM 808 C CA . GLN A 1 109 ? 0.692 3.390 -3.877 1.00 92.00 109 GLN A CA 1
ATOM 809 C C . GLN A 1 109 ? 1.904 2.849 -3.100 1.00 92.00 109 GLN A C 1
ATOM 811 O O . GLN A 1 109 ? 1.758 2.453 -1.940 1.00 92.00 109 GLN A O 1
ATOM 816 N N . VAL A 1 110 ? 3.106 2.854 -3.688 1.00 89.62 110 VAL A N 1
ATOM 817 C CA . VAL A 1 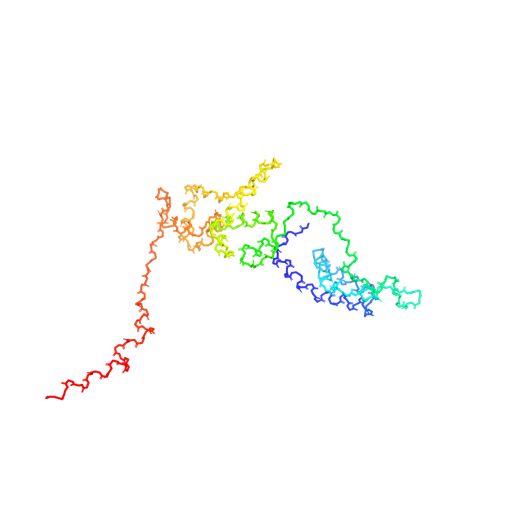110 ? 4.338 2.446 -3.000 1.00 89.62 110 VAL A CA 1
ATOM 818 C C . VAL A 1 110 ? 4.736 3.506 -1.978 1.00 89.62 110 VAL A C 1
ATOM 820 O O . VAL A 1 110 ? 5.034 3.161 -0.830 1.00 89.62 110 VAL A O 1
ATOM 823 N N . ALA A 1 111 ? 4.695 4.789 -2.349 1.00 94.19 111 ALA A N 1
ATOM 824 C CA . ALA A 1 111 ? 4.930 5.899 -1.426 1.00 94.19 111 ALA A CA 1
ATOM 825 C C . ALA A 1 111 ? 3.901 5.912 -0.283 1.00 94.19 111 ALA A C 1
ATOM 827 O O . ALA A 1 111 ? 4.281 6.016 0.887 1.00 94.19 111 ALA A O 1
ATOM 828 N N . VAL A 1 112 ? 2.615 5.710 -0.599 1.00 96.19 112 VAL A N 1
ATOM 829 C CA . VAL A 1 112 ? 1.533 5.576 0.393 1.00 96.19 112 VAL A CA 1
ATOM 830 C C . VAL A 1 112 ? 1.798 4.415 1.352 1.00 96.19 112 VAL A C 1
ATOM 832 O O . VAL A 1 112 ? 1.773 4.603 2.570 1.00 96.19 112 VAL A O 1
ATOM 835 N N . SER A 1 113 ? 2.117 3.226 0.833 1.00 91.25 113 SER A N 1
ATOM 836 C CA . SER A 1 113 ? 2.413 2.055 1.663 1.00 91.25 113 SER A CA 1
ATOM 837 C C . SER A 1 113 ? 3.625 2.299 2.567 1.00 91.25 113 SER A C 1
ATOM 839 O O . SER A 1 113 ? 3.548 2.087 3.781 1.00 91.25 113 SER A O 1
ATOM 841 N N . LYS A 1 114 ? 4.726 2.836 2.022 1.00 93.12 114 LYS A N 1
ATOM 842 C CA . LYS A 1 114 ? 5.909 3.224 2.808 1.00 93.12 114 LYS A CA 1
ATOM 843 C C . LYS A 1 114 ? 5.546 4.218 3.911 1.00 93.12 114 LYS A C 1
ATOM 845 O O . LYS A 1 114 ? 6.003 4.068 5.046 1.00 93.12 114 LYS A O 1
ATOM 850 N N . PHE A 1 115 ? 4.696 5.201 3.607 1.00 96.75 115 PHE A N 1
ATOM 851 C CA . PHE A 1 115 ? 4.228 6.185 4.577 1.00 96.75 115 PHE A CA 1
ATOM 852 C C . PHE A 1 115 ? 3.477 5.534 5.744 1.00 96.75 115 PHE A C 1
ATOM 854 O O . PHE A 1 115 ? 3.814 5.806 6.901 1.00 96.75 115 PHE A O 1
ATOM 861 N N . VAL A 1 116 ? 2.500 4.670 5.443 1.00 95.50 116 VAL A N 1
ATOM 862 C CA . VAL A 1 116 ? 1.643 3.974 6.422 1.00 95.50 116 VAL A CA 1
ATOM 863 C C . VAL A 1 116 ? 2.458 3.054 7.333 1.00 95.50 116 VAL A C 1
ATOM 865 O O . VAL A 1 116 ? 2.210 2.997 8.534 1.00 95.50 116 VAL A O 1
ATOM 868 N N . HIS A 1 117 ? 3.494 2.404 6.800 1.00 92.06 117 HIS A N 1
ATOM 869 C CA . HIS A 1 117 ? 4.407 1.560 7.578 1.00 92.06 117 HIS A CA 1
ATOM 870 C C . HIS A 1 117 ? 5.488 2.353 8.341 1.00 92.06 117 HIS A C 1
ATOM 872 O O . HIS A 1 117 ? 6.319 1.768 9.032 1.00 92.06 117 HIS A O 1
ATOM 878 N N . GLY A 1 118 ? 5.488 3.687 8.247 1.00 93.12 118 GLY A N 1
ATOM 879 C CA . GLY A 1 118 ? 6.413 4.553 8.982 1.00 93.12 118 GLY A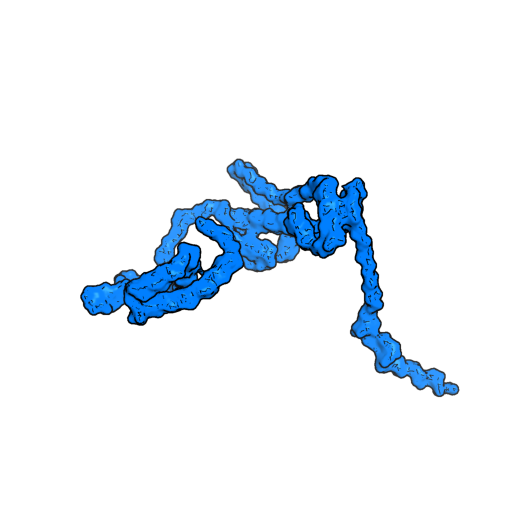 CA 1
ATOM 880 C C . GLY A 1 118 ? 7.800 4.715 8.350 1.00 93.12 118 GLY A C 1
ATOM 881 O O . GLY A 1 118 ? 8.671 5.335 8.963 1.00 93.12 118 GLY A O 1
ATOM 882 N N . PHE A 1 119 ? 8.024 4.225 7.127 1.00 93.88 119 PHE A N 1
ATOM 883 C CA . PHE A 1 119 ? 9.277 4.448 6.398 1.00 93.88 119 PHE A CA 1
ATOM 884 C C . PHE A 1 119 ? 9.396 5.899 5.933 1.00 93.88 119 PHE A C 1
ATOM 886 O O . PHE A 1 119 ? 8.405 6.532 5.566 1.00 93.88 119 PHE A O 1
ATOM 893 N N . ARG A 1 120 ? 10.610 6.459 5.916 1.00 93.25 120 ARG A N 1
ATOM 894 C CA . ARG A 1 120 ? 10.825 7.808 5.370 1.00 93.25 120 ARG A CA 1
ATOM 895 C C . ARG A 1 120 ? 10.463 7.836 3.880 1.00 93.25 120 ARG A C 1
ATOM 897 O O . ARG A 1 120 ? 10.784 6.911 3.146 1.00 93.25 120 ARG A O 1
ATOM 904 N N . VAL A 1 121 ? 9.752 8.890 3.491 1.00 94.94 121 VAL A N 1
ATOM 905 C CA . VAL A 1 121 ? 9.352 9.188 2.112 1.00 94.94 121 VAL A CA 1
ATOM 906 C C . VAL A 1 121 ? 9.794 10.628 1.892 1.00 94.94 121 VAL A C 1
ATOM 908 O O . VAL A 1 121 ? 9.407 11.486 2.691 1.00 94.94 121 VAL A O 1
ATOM 911 N N . ASP A 1 122 ? 10.662 10.858 0.910 1.00 92.69 122 ASP A N 1
ATOM 912 C CA . ASP A 1 122 ? 11.354 12.142 0.738 1.00 92.69 122 ASP A CA 1
ATOM 913 C C . ASP A 1 122 ? 10.410 13.238 0.231 1.00 92.69 122 ASP A C 1
ATOM 915 O O . ASP A 1 122 ? 10.427 14.360 0.737 1.00 92.69 122 ASP A O 1
ATOM 919 N N . SER A 1 123 ? 9.514 12.885 -0.689 1.00 93.31 123 SER A N 1
ATOM 920 C CA . SER A 1 123 ? 8.427 13.733 -1.173 1.00 93.31 123 SER A CA 1
ATOM 921 C C . SER A 1 123 ? 7.119 12.953 -1.154 1.00 93.31 123 SER A C 1
ATOM 923 O O . SER A 1 123 ? 7.066 11.834 -1.652 1.00 93.31 123 SER A O 1
ATOM 925 N N . ILE A 1 124 ? 6.072 13.543 -0.578 1.00 95.62 124 ILE A N 1
ATOM 926 C CA . ILE A 1 124 ? 4.712 13.004 -0.634 1.00 95.62 124 ILE A CA 1
ATOM 927 C C . ILE A 1 124 ? 3.783 14.089 -1.167 1.00 95.62 124 ILE A C 1
ATOM 929 O O . ILE A 1 124 ? 3.803 15.223 -0.674 1.00 95.62 124 ILE A O 1
ATOM 933 N N . THR A 1 125 ? 3.001 13.758 -2.188 1.00 95.81 125 THR A N 1
ATOM 934 C CA . THR A 1 125 ? 2.029 14.683 -2.773 1.00 95.81 125 THR A CA 1
ATOM 935 C C . THR A 1 125 ? 0.810 14.843 -1.866 1.00 95.81 125 THR A C 1
ATOM 937 O O . THR A 1 125 ? 0.579 14.084 -0.921 1.00 95.81 125 THR A O 1
ATOM 940 N N . ASP A 1 126 ? -0.009 15.854 -2.152 1.00 96.31 126 ASP A N 1
ATOM 941 C CA . ASP A 1 126 ? -1.251 16.102 -1.421 1.00 96.31 126 ASP A CA 1
ATOM 942 C C . ASP A 1 126 ? -2.263 14.947 -1.578 1.00 96.31 126 ASP A C 1
ATOM 944 O O . ASP A 1 126 ? -2.950 14.597 -0.611 1.00 96.31 126 ASP A O 1
ATOM 948 N N . ALA A 1 127 ? -2.317 14.320 -2.759 1.00 94.88 127 ALA A N 1
ATOM 949 C CA . ALA A 1 127 ? -3.166 13.162 -3.045 1.00 94.88 127 ALA A CA 1
ATOM 950 C C . ALA A 1 127 ? -2.665 11.886 -2.339 1.00 94.88 127 ALA A C 1
ATOM 952 O O . ALA A 1 127 ? -3.448 11.170 -1.701 1.00 94.88 127 ALA A O 1
ATOM 953 N N . GLU A 1 128 ? -1.354 11.634 -2.372 1.00 96.62 128 GLU A N 1
ATOM 954 C CA . GLU A 1 128 ? -0.722 10.517 -1.660 1.00 96.62 128 GLU A CA 1
ATOM 955 C C . GLU A 1 128 ? -0.886 10.647 -0.149 1.00 96.62 128 GLU A C 1
ATOM 957 O O . GLU A 1 128 ? -1.291 9.695 0.518 1.00 96.62 128 GLU A O 1
ATOM 962 N N . PHE A 1 129 ? -0.637 11.837 0.405 1.00 97.06 129 PHE A N 1
ATOM 963 C CA . PHE A 1 129 ? -0.805 12.090 1.832 1.00 97.06 129 PHE A CA 1
ATOM 964 C C . PHE A 1 129 ? -2.245 11.828 2.275 1.00 97.06 129 PHE A C 1
ATOM 966 O O . PHE A 1 129 ? -2.470 11.186 3.303 1.00 97.06 129 PHE A O 1
ATOM 973 N N . LEU A 1 130 ? -3.231 12.282 1.497 1.00 96.44 130 LEU A N 1
ATOM 974 C CA . LEU A 1 130 ? -4.637 12.067 1.815 1.00 96.44 130 LEU A CA 1
ATOM 975 C C . LEU A 1 130 ? -5.007 10.580 1.799 1.00 96.44 130 LEU A C 1
ATOM 977 O O . LEU A 1 130 ? -5.645 10.101 2.740 1.00 96.44 130 LEU A O 1
ATOM 981 N N . THR A 1 131 ? -4.547 9.848 0.784 1.00 95.88 131 THR A N 1
ATOM 982 C CA . THR A 1 131 ? -4.744 8.395 0.670 1.00 95.88 131 THR A CA 1
ATOM 983 C C . THR A 1 131 ? -4.078 7.655 1.833 1.00 95.88 131 THR A C 1
ATOM 985 O O . THR A 1 131 ? -4.678 6.774 2.450 1.00 95.88 131 THR A O 1
ATOM 988 N N . ALA A 1 132 ? -2.864 8.054 2.213 1.00 96.50 132 ALA A N 1
ATOM 989 C CA . ALA A 1 132 ? -2.148 7.464 3.336 1.00 96.50 132 ALA A CA 1
ATOM 990 C C . ALA A 1 132 ? -2.850 7.729 4.675 1.00 96.50 132 ALA A C 1
ATOM 992 O O . ALA A 1 132 ? -2.993 6.823 5.497 1.00 96.50 132 ALA A O 1
ATOM 993 N N . VAL A 1 133 ? -3.361 8.947 4.890 1.00 96.62 133 VAL A N 1
ATOM 994 C CA . VAL A 1 133 ? -4.164 9.270 6.076 1.00 96.62 133 VAL A CA 1
ATOM 995 C C . VAL A 1 133 ? -5.449 8.444 6.109 1.00 96.62 133 VAL A C 1
ATOM 997 O O . VAL A 1 133 ? -5.796 7.942 7.176 1.00 96.62 133 VAL A O 1
ATOM 1000 N N . GLN A 1 134 ? -6.132 8.251 4.976 1.00 95.25 134 GLN A N 1
ATOM 1001 C CA . GLN A 1 134 ? -7.303 7.371 4.903 1.00 95.25 134 GLN A CA 1
ATOM 1002 C C . GLN A 1 134 ? -6.973 5.939 5.328 1.00 95.25 134 GLN A C 1
ATOM 1004 O O . GLN A 1 134 ? -7.703 5.369 6.139 1.00 95.25 134 GLN A O 1
ATOM 1009 N N . GLN A 1 135 ? -5.862 5.378 4.845 1.00 94.38 135 GLN A N 1
ATOM 1010 C CA . GLN A 1 135 ? -5.422 4.036 5.231 1.00 94.38 135 GLN A CA 1
ATOM 1011 C C . GLN A 1 135 ? -5.066 3.952 6.724 1.00 94.38 135 GLN A C 1
ATOM 1013 O O . GLN A 1 135 ? -5.535 3.045 7.411 1.00 94.38 135 GLN A O 1
ATOM 1018 N N . CYS A 1 136 ? -4.330 4.924 7.272 1.00 94.06 136 CYS A N 1
ATOM 1019 C CA . CYS A 1 136 ? -4.029 4.987 8.708 1.00 94.06 136 CYS A CA 1
ATOM 1020 C C . CYS A 1 136 ? -5.309 5.066 9.560 1.00 94.06 136 CYS A C 1
ATOM 1022 O O . CYS A 1 136 ? -5.455 4.357 10.558 1.00 94.06 136 CY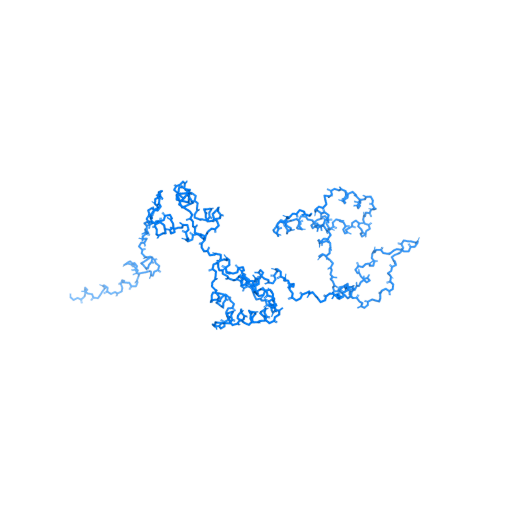S A O 1
ATOM 1024 N N . VAL A 1 137 ? -6.263 5.908 9.158 1.00 93.00 137 VAL A N 1
ATOM 1025 C CA . VAL A 1 137 ? -7.560 6.051 9.833 1.00 93.00 137 VAL A CA 1
ATOM 1026 C C . VAL A 1 137 ? -8.365 4.753 9.764 1.00 93.00 137 VAL A C 1
ATOM 1028 O O . VAL A 1 137 ? -8.955 4.356 10.771 1.00 93.00 137 VAL A O 1
ATOM 1031 N N . ALA A 1 138 ? -8.360 4.066 8.620 1.00 87.31 138 ALA A N 1
ATOM 1032 C CA . ALA A 1 138 ? -8.990 2.756 8.460 1.00 87.31 138 ALA A CA 1
ATOM 1033 C C . ALA A 1 138 ? -8.354 1.694 9.377 1.00 87.31 138 ALA A C 1
ATOM 1035 O O . ALA A 1 138 ? -9.060 0.845 9.916 1.00 87.31 138 ALA A O 1
ATOM 1036 N N . GLN A 1 139 ? -7.051 1.799 9.656 1.00 86.00 139 GLN A N 1
ATOM 1037 C CA . GLN A 1 139 ? -6.344 0.983 10.655 1.00 86.00 139 GLN A CA 1
ATOM 1038 C C . GLN A 1 139 ? -6.611 1.419 12.111 1.00 86.00 139 GLN A C 1
ATOM 1040 O O . GLN A 1 139 ? -6.036 0.870 13.053 1.00 86.00 139 GLN A O 1
ATOM 1045 N N . GLY A 1 140 ? -7.491 2.398 12.330 1.00 86.06 140 GLY A N 1
ATOM 1046 C CA . GLY A 1 140 ? -7.862 2.891 13.654 1.00 86.06 140 GLY A CA 1
ATOM 1047 C C . GLY A 1 140 ? -6.897 3.925 14.237 1.00 86.06 140 GLY A C 1
ATOM 1048 O O . GLY A 1 140 ? -7.068 4.307 15.396 1.00 86.06 140 GLY A O 1
ATOM 1049 N N . MET A 1 141 ? -5.920 4.408 13.465 1.00 89.81 141 MET A N 1
ATOM 1050 C CA . MET A 1 141 ? -5.016 5.470 13.900 1.00 89.81 141 MET A CA 1
ATOM 1051 C C . MET A 1 141 ? -5.724 6.827 13.889 1.00 89.81 141 MET A C 1
ATOM 1053 O O . MET A 1 141 ? -6.500 7.154 12.991 1.00 89.81 141 MET A O 1
ATOM 1057 N N . THR A 1 142 ? -5.441 7.651 14.891 1.00 93.88 142 THR A N 1
ATOM 1058 C CA . THR A 1 142 ? -5.836 9.063 14.909 1.00 93.88 142 THR A CA 1
ATOM 1059 C C . THR A 1 142 ? -4.817 9.919 14.148 1.00 93.88 142 THR A C 1
ATOM 1061 O O . THR A 1 142 ? -3.673 9.517 13.946 1.00 93.88 142 THR A O 1
ATOM 1064 N N . LEU A 1 143 ? -5.162 11.159 13.785 1.00 96.19 143 LEU A N 1
ATOM 1065 C CA . LEU A 1 143 ? -4.185 12.087 13.185 1.00 96.19 143 LEU A CA 1
ATOM 1066 C C . LEU A 1 143 ? -3.003 12.393 14.128 1.00 96.19 143 LEU A C 1
ATOM 1068 O O . LEU A 1 143 ? -1.893 12.675 13.676 1.00 96.19 143 LEU A O 1
ATOM 1072 N N . ALA A 1 144 ? -3.217 12.309 15.445 1.00 95.31 144 ALA A N 1
ATOM 1073 C CA . ALA A 1 144 ? -2.143 12.408 16.428 1.00 95.31 144 ALA A CA 1
ATOM 1074 C C . ALA A 1 144 ? -1.199 11.195 16.363 1.00 95.31 144 ALA A C 1
ATOM 1076 O O . ALA A 1 144 ? 0.014 11.369 16.474 1.00 95.31 144 ALA A O 1
ATOM 1077 N N . ASP A 1 145 ? -1.730 9.992 16.126 1.00 94.56 145 ASP A N 1
ATOM 1078 C CA . ASP A 1 145 ? -0.927 8.787 15.891 1.00 94.56 145 ASP A CA 1
ATOM 1079 C C . ASP A 1 145 ? -0.093 8.907 14.621 1.00 94.56 145 ASP A C 1
ATOM 1081 O O . ASP A 1 145 ? 1.087 8.577 14.658 1.00 94.56 145 ASP A O 1
ATOM 1085 N N . VAL A 1 146 ? -0.649 9.473 13.545 1.00 95.94 146 VAL A N 1
ATOM 1086 C CA . VAL A 1 146 ? 0.110 9.743 12.312 1.00 95.94 146 VAL A CA 1
ATOM 1087 C C . VAL A 1 146 ? 1.285 10.691 12.587 1.00 95.94 146 VAL A C 1
ATOM 1089 O O . VAL A 1 146 ? 2.403 10.417 12.158 1.00 95.94 146 VAL A O 1
ATOM 1092 N N . ASN A 1 147 ? 1.092 11.759 13.373 1.00 96.69 147 ASN A N 1
ATOM 1093 C CA . ASN A 1 147 ? 2.211 12.628 13.772 1.00 96.69 147 ASN A CA 1
ATOM 1094 C C . ASN A 1 147 ? 3.278 11.860 14.567 1.00 96.69 147 ASN A C 1
ATOM 1096 O O . ASN A 1 147 ? 4.468 12.039 14.315 1.00 96.69 147 ASN A O 1
ATOM 1100 N N . ARG A 1 148 ? 2.870 10.982 15.497 1.00 95.50 148 ARG A N 1
ATOM 1101 C CA . ARG A 1 148 ? 3.801 10.139 16.268 1.00 95.50 148 ARG A CA 1
ATOM 1102 C C . ARG A 1 148 ? 4.567 9.170 15.371 1.00 95.50 148 ARG A C 1
ATOM 1104 O O . ARG A 1 148 ? 5.787 9.092 15.488 1.00 95.50 148 ARG A O 1
ATOM 1111 N N . LEU A 1 149 ? 3.870 8.500 14.455 1.00 93.56 149 LEU A N 1
ATOM 1112 C CA . LEU A 1 149 ? 4.440 7.581 13.468 1.00 93.56 149 LEU A CA 1
ATOM 1113 C C . LEU A 1 149 ? 5.526 8.275 12.636 1.00 93.56 149 LEU A C 1
ATOM 1115 O O . LEU A 1 149 ? 6.614 7.736 12.457 1.00 93.56 149 LEU A O 1
ATOM 1119 N N . ARG A 1 150 ? 5.259 9.508 12.188 1.00 94.81 150 ARG A N 1
ATOM 1120 C CA . ARG A 1 150 ? 6.186 10.306 11.368 1.00 94.81 150 ARG A CA 1
ATOM 1121 C C . ARG A 1 150 ? 7.203 11.117 12.167 1.00 94.81 150 ARG A C 1
ATOM 1123 O O . ARG A 1 150 ? 8.054 11.772 11.570 1.00 94.81 150 ARG A O 1
ATOM 1130 N N . ARG A 1 151 ? 7.126 11.087 13.502 1.00 96.00 151 ARG A N 1
ATOM 1131 C CA . ARG A 1 151 ? 7.899 11.958 14.406 1.00 96.00 151 ARG A CA 1
ATOM 1132 C C . ARG A 1 151 ? 7.762 13.443 14.051 1.00 96.00 151 ARG A C 1
ATOM 1134 O O . ARG A 1 151 ? 8.708 14.216 14.188 1.00 96.00 151 ARG A O 1
ATOM 1141 N N . TRP A 1 152 ? 6.590 13.838 13.571 1.00 96.44 152 TRP A N 1
ATOM 1142 C CA . TRP A 1 152 ? 6.283 15.229 13.275 1.00 96.44 152 TRP A CA 1
ATOM 1143 C C . TRP A 1 152 ? 5.855 15.982 14.537 1.00 96.44 152 TRP A C 1
ATOM 1145 O O . TRP A 1 152 ? 5.339 15.368 15.479 1.00 96.44 152 TRP A O 1
ATOM 1155 N N . PRO A 1 153 ? 6.002 17.320 14.557 1.00 98.12 153 PRO A N 1
ATOM 1156 C CA . PRO A 1 153 ? 5.395 18.150 15.586 1.00 98.12 153 PRO A CA 1
ATOM 1157 C C . PRO A 1 153 ? 3.890 17.893 15.711 1.00 98.12 153 PRO A C 1
ATOM 1159 O O . PRO A 1 153 ? 3.211 17.520 14.745 1.00 98.12 153 PRO A O 1
ATOM 1162 N N . ALA A 1 154 ? 3.347 18.128 16.904 1.00 97.00 154 ALA A N 1
ATOM 1163 C CA . ALA A 1 154 ? 1.920 17.976 17.154 1.00 97.00 154 ALA A CA 1
ATOM 1164 C C . ALA A 1 154 ? 1.086 18.816 16.167 1.00 97.00 154 ALA A C 1
ATOM 1166 O O . ALA A 1 154 ? 1.467 19.928 15.807 1.00 97.00 154 ALA A O 1
ATOM 1167 N N . LYS A 1 155 ? -0.069 18.280 15.755 1.00 97.31 155 LYS A N 1
ATOM 1168 C CA . LYS A 1 155 ? -1.026 18.901 14.817 1.00 97.31 155 LYS A CA 1
ATOM 1169 C C . LYS A 1 155 ? -0.536 19.087 13.373 1.00 97.31 155 LYS A C 1
ATOM 1171 O O . LYS A 1 155 ? -1.303 19.594 12.564 1.00 97.31 155 LYS A O 1
ATOM 1176 N N . THR A 1 156 ? 0.662 18.628 12.999 1.00 97.69 156 THR A N 1
ATOM 1177 C CA . THR A 1 156 ? 1.155 18.732 11.607 1.00 97.69 156 THR A CA 1
ATOM 1178 C C . THR A 1 156 ? 0.190 18.088 10.605 1.00 97.69 156 THR A C 1
ATOM 1180 O O . THR A 1 156 ? -0.297 18.761 9.699 1.00 97.69 156 THR A O 1
ATOM 1183 N N . ALA A 1 157 ? -0.173 16.819 10.814 1.00 97.06 157 ALA A N 1
ATOM 1184 C CA . ALA A 1 157 ? -1.114 16.101 9.952 1.00 97.06 157 ALA A CA 1
ATOM 1185 C C . ALA A 1 157 ? -2.518 16.735 9.934 1.00 97.06 157 ALA A C 1
ATOM 1187 O O . ALA A 1 157 ? -3.154 16.804 8.888 1.00 97.06 157 ALA A O 1
ATOM 1188 N N . GLU A 1 158 ? -2.991 17.242 11.075 1.00 97.25 158 GLU A N 1
ATOM 1189 C CA . GLU A 1 158 ? -4.291 17.917 11.187 1.00 97.25 158 GLU A CA 1
ATOM 1190 C C . GLU A 1 158 ? -4.319 19.224 10.386 1.00 97.25 158 GLU A C 1
ATOM 1192 O O . GLU A 1 158 ? -5.241 19.457 9.604 1.00 97.25 158 GLU A O 1
ATOM 1197 N N . ASN A 1 159 ? -3.272 20.041 10.515 1.00 98.12 159 ASN A N 1
ATOM 1198 C CA . ASN A 1 159 ? -3.114 21.276 9.755 1.00 98.12 159 ASN A CA 1
ATOM 1199 C C . ASN A 1 159 ? -3.035 21.001 8.249 1.00 98.12 159 ASN A C 1
ATOM 1201 O O . ASN A 1 159 ? -3.645 21.728 7.463 1.00 98.12 159 ASN A O 1
ATOM 1205 N N . TRP A 1 160 ? -2.329 19.939 7.848 1.00 97.81 160 TRP A N 1
ATOM 1206 C CA . TRP A 1 160 ? -2.232 19.524 6.450 1.00 97.81 160 TRP A CA 1
ATOM 1207 C C . TRP A 1 160 ? -3.598 19.087 5.905 1.00 97.81 160 TRP A C 1
ATOM 1209 O O . TRP A 1 160 ? -4.055 19.636 4.906 1.00 97.81 160 TRP A O 1
ATOM 1219 N N . VAL A 1 161 ? -4.322 18.209 6.607 1.00 97.44 161 VAL A N 1
ATOM 1220 C CA . VAL A 1 161 ? -5.699 17.812 6.252 1.00 97.44 161 VAL A CA 1
ATOM 1221 C C . VAL A 1 161 ? -6.630 19.024 6.147 1.00 97.44 161 VAL A C 1
ATOM 1223 O O . VAL A 1 161 ? -7.427 19.122 5.216 1.00 97.44 161 VAL A O 1
ATOM 1226 N N . HIS A 1 162 ? -6.534 19.977 7.075 1.00 97.31 162 HIS A N 1
ATOM 1227 C CA . HIS A 1 162 ? -7.339 21.196 7.042 1.00 97.31 162 HIS A CA 1
ATOM 1228 C C . HIS A 1 162 ? -6.999 22.088 5.836 1.00 97.31 162 HIS A C 1
ATOM 1230 O O . HIS A 1 162 ? -7.908 22.631 5.201 1.00 97.31 162 HIS A O 1
ATOM 1236 N N . ARG A 1 163 ? -5.711 22.206 5.480 1.00 98.06 163 ARG A N 1
ATOM 1237 C CA . ARG A 1 163 ? -5.273 22.878 4.247 1.00 98.06 163 ARG A CA 1
ATOM 1238 C C . ARG A 1 163 ? -5.882 22.204 3.016 1.00 98.06 163 ARG A C 1
ATOM 1240 O O . ARG A 1 163 ? -6.477 22.903 2.198 1.00 98.06 163 ARG A O 1
ATOM 1247 N N . LEU A 1 164 ? -5.806 20.875 2.928 1.00 96.88 164 LEU A N 1
ATOM 1248 C CA . LEU A 1 164 ? -6.375 20.106 1.816 1.00 96.88 164 LEU A CA 1
ATOM 1249 C C . LEU A 1 164 ? -7.887 20.276 1.715 1.00 96.88 164 LEU A C 1
ATOM 1251 O O . LEU A 1 164 ? -8.410 20.508 0.632 1.00 96.88 164 LEU A O 1
ATOM 1255 N N . ARG A 1 165 ? -8.600 20.253 2.843 1.00 97.31 165 ARG A N 1
ATOM 1256 C CA . ARG A 1 165 ? -10.048 20.481 2.859 1.00 97.31 165 ARG A CA 1
ATOM 1257 C C . ARG A 1 165 ? -10.418 21.838 2.264 1.00 97.31 165 ARG A C 1
ATOM 1259 O O . ARG A 1 165 ? -11.332 21.914 1.448 1.00 97.31 165 ARG A O 1
ATOM 1266 N N . LYS A 1 166 ? -9.688 22.899 2.627 1.00 97.38 166 LYS A N 1
ATOM 1267 C CA . LYS A 1 166 ? -9.881 24.238 2.044 1.00 97.38 166 LYS A CA 1
ATOM 1268 C C . LYS A 1 166 ? -9.557 24.268 0.552 1.00 97.38 166 LYS A C 1
ATOM 1270 O O . LYS A 1 166 ? -10.259 24.935 -0.198 1.00 97.38 166 LYS A O 1
ATOM 1275 N N . GLN A 1 167 ? -8.505 23.573 0.128 1.00 96.19 167 GLN A N 1
ATOM 1276 C CA . GLN A 1 167 ? -8.119 23.480 -1.281 1.00 96.19 167 GLN A CA 1
ATOM 1277 C C . GLN A 1 167 ? -9.196 22.780 -2.116 1.00 96.19 167 GLN A C 1
ATOM 1279 O O . GLN A 1 167 ? -9.619 23.339 -3.121 1.00 96.19 167 GLN A O 1
ATOM 1284 N N . TYR A 1 168 ? -9.704 21.635 -1.654 1.00 95.31 168 TYR A N 1
ATOM 1285 C CA . TYR A 1 168 ? -10.804 20.907 -2.296 1.00 95.31 168 TYR A CA 1
ATOM 1286 C C . TYR A 1 168 ? -12.080 21.753 -2.372 1.00 95.31 168 TYR A C 1
ATOM 1288 O O . TYR A 1 168 ? -12.711 21.839 -3.420 1.00 95.31 168 TYR A O 1
ATOM 1296 N N . GLN A 1 169 ? -12.420 22.458 -1.289 1.00 96.75 169 GLN A N 1
ATOM 1297 C CA . GLN A 1 169 ? -13.564 23.368 -1.285 1.00 96.75 169 GLN A CA 1
ATOM 1298 C C . GLN A 1 169 ? -13.414 24.493 -2.323 1.00 96.75 169 GLN A C 1
ATOM 1300 O O . GLN A 1 169 ? -14.379 24.821 -3.008 1.00 96.75 169 GLN A O 1
ATOM 1305 N N . ARG A 1 170 ? -12.217 25.081 -2.459 1.00 97.12 170 ARG A N 1
ATOM 1306 C CA . ARG A 1 170 ? -11.942 26.139 -3.450 1.00 97.12 170 ARG A CA 1
ATOM 1307 C C . ARG A 1 170 ? -12.004 25.632 -4.889 1.00 97.12 170 ARG A C 1
ATOM 1309 O O . ARG A 1 170 ? -12.410 26.392 -5.758 1.00 97.12 170 ARG A O 1
ATOM 1316 N N . SER A 1 171 ? -11.617 24.382 -5.134 1.00 94.00 171 SER A N 1
ATOM 1317 C CA . SER A 1 171 ? -11.690 23.761 -6.460 1.00 94.00 171 SER A CA 1
ATOM 1318 C C . SER A 1 171 ? -13.061 23.158 -6.784 1.00 94.00 171 SER A C 1
ATOM 1320 O O . SER A 1 171 ? -13.222 22.568 -7.848 1.00 94.00 171 SER A O 1
ATOM 1322 N N . GLY A 1 172 ? -14.051 23.277 -5.889 1.00 95.75 172 GLY A N 1
ATOM 1323 C CA . GLY A 1 172 ? -15.377 22.677 -6.073 1.00 95.75 172 GLY A CA 1
ATOM 1324 C C . GLY A 1 172 ? -15.381 21.146 -5.993 1.00 95.75 172 GLY A C 1
ATOM 1325 O O . GLY A 1 172 ? -16.361 20.515 -6.379 1.00 95.75 172 GLY A O 1
ATOM 1326 N N . ARG A 1 173 ? -14.300 20.536 -5.492 1.00 93.62 173 ARG A N 1
ATOM 1327 C CA . ARG A 1 173 ? -14.173 19.086 -5.325 1.00 93.62 173 ARG A CA 1
ATOM 1328 C C . ARG A 1 173 ? -14.687 18.652 -3.953 1.00 93.62 173 ARG A C 1
ATOM 1330 O O . ARG A 1 173 ? -14.533 19.352 -2.950 1.00 93.62 173 ARG A O 1
ATOM 1337 N N . VAL A 1 174 ? -15.264 17.454 -3.886 1.00 95.38 174 VAL A N 1
ATOM 1338 C CA . VAL A 1 174 ? -15.706 16.859 -2.617 1.00 95.38 174 VAL A CA 1
ATOM 1339 C C . VAL A 1 174 ? -14.491 16.311 -1.877 1.00 95.38 174 VAL A C 1
ATOM 1341 O O . VAL A 1 174 ? -13.760 15.480 -2.407 1.00 95.38 174 VAL A O 1
ATOM 1344 N N . PHE A 1 175 ? -14.270 16.775 -0.646 1.00 96.00 175 PHE A N 1
ATOM 1345 C CA . PHE A 1 175 ? -13.182 16.268 0.184 1.00 96.00 175 PHE A CA 1
ATOM 1346 C C . PHE A 1 175 ? -13.469 14.814 0.608 1.00 96.00 175 PHE A C 1
ATOM 1348 O O . PHE A 1 175 ? -14.522 14.565 1.206 1.00 96.00 175 PHE A O 1
ATOM 1355 N N . PRO A 1 176 ? -12.554 13.863 0.351 1.00 94.38 176 PRO A N 1
ATOM 1356 C CA . PRO A 1 176 ? -12.713 12.473 0.756 1.00 94.38 176 PRO A CA 1
ATOM 1357 C C . PRO A 1 176 ? -12.953 12.331 2.261 1.00 94.38 176 PRO A C 1
ATOM 1359 O O . PRO A 1 176 ? -12.306 12.986 3.084 1.00 94.38 176 PRO A O 1
ATOM 1362 N N . SER A 1 177 ? -13.893 11.464 2.645 1.00 91.69 177 SER A N 1
ATOM 1363 C CA . SER A 1 177 ? -14.176 11.233 4.061 1.00 91.69 177 SER A CA 1
ATOM 1364 C C . SER A 1 177 ? -12.951 10.630 4.751 1.00 91.69 177 SER A C 1
ATOM 1366 O O . SER A 1 177 ? -12.408 9.617 4.312 1.00 91.69 177 SER A O 1
ATOM 1368 N N . LEU A 1 178 ? -12.540 11.267 5.848 1.00 90.56 178 LEU A N 1
ATOM 1369 C CA . LEU A 1 178 ? -11.553 10.752 6.801 1.00 90.56 178 LEU A CA 1
ATOM 1370 C C . LEU A 1 178 ? -12.225 10.243 8.076 1.00 90.56 178 LEU A C 1
ATOM 1372 O O . LEU A 1 178 ? -11.563 10.073 9.098 1.00 90.56 178 LEU A O 1
ATOM 1376 N N . ALA A 1 179 ? -13.550 10.092 8.080 1.00 77.25 179 ALA A N 1
ATOM 1377 C CA . ALA A 1 179 ? -14.200 9.476 9.219 1.00 77.25 179 ALA A CA 1
ATOM 1378 C C . ALA A 1 179 ? -13.656 8.049 9.338 1.00 77.25 179 ALA A C 1
ATOM 1380 O O . ALA A 1 179 ? -13.710 7.293 8.365 1.00 77.25 179 ALA A O 1
ATOM 1381 N N . GLN A 1 180 ? -13.150 7.683 10.526 1.00 68.25 180 GLN A N 1
ATOM 1382 C CA . GLN A 1 180 ? -13.048 6.271 10.896 1.00 68.25 180 GLN A CA 1
ATOM 1383 C C . GLN A 1 180 ? -14.379 5.657 10.507 1.00 68.25 180 GLN A C 1
ATOM 1385 O O . GLN A 1 180 ? -15.395 6.208 10.939 1.00 68.25 180 GLN A O 1
ATOM 1390 N N . GLN A 1 181 ? -14.368 4.617 9.660 1.00 65.25 181 GLN A N 1
ATOM 1391 C CA . GLN A 1 181 ? -15.580 3.894 9.276 1.00 65.25 181 GLN A CA 1
ATOM 1392 C C . GLN A 1 181 ? -16.391 3.720 10.552 1.00 65.25 181 GLN A C 1
ATOM 1394 O O . GLN A 1 181 ? -15.939 3.056 11.489 1.00 65.25 181 GLN A O 1
ATOM 1399 N N . SER A 1 182 ? -17.468 4.506 10.654 1.00 57.69 182 SER A N 1
ATOM 1400 C CA . SER A 1 182 ? -18.127 4.773 11.927 1.00 57.69 182 SER A CA 1
ATOM 1401 C C . SER A 1 182 ? -18.458 3.422 12.504 1.00 57.69 182 SER A C 1
ATOM 1403 O O . SER A 1 182 ? -19.120 2.668 11.793 1.00 57.69 182 SER A O 1
ATOM 1405 N N . GLN A 1 183 ? -17.923 3.118 13.698 1.00 64.56 183 GLN A N 1
ATOM 1406 C CA . GLN A 1 183 ? -18.026 1.817 14.361 1.00 64.56 183 GLN A CA 1
ATOM 1407 C C . GLN A 1 183 ? -19.339 1.171 13.968 1.00 64.56 183 GLN A C 1
ATOM 1409 O O . GLN A 1 183 ? -20.389 1.626 14.427 1.00 64.56 183 GLN A O 1
ATOM 1414 N N . GLN A 1 184 ? -19.266 0.216 13.037 1.00 75.75 184 GLN A N 1
ATOM 1415 C CA . GLN A 1 184 ? -20.458 -0.344 12.432 1.00 75.75 184 GLN A CA 1
ATOM 1416 C C . GLN A 1 184 ? -21.354 -0.777 13.584 1.00 75.75 184 GLN A C 1
ATOM 1418 O O . GLN A 1 184 ? -20.912 -1.523 14.463 1.00 75.75 184 GLN A O 1
ATOM 1423 N N . VAL A 1 185 ? -22.557 -0.202 13.665 1.00 89.12 185 VAL A N 1
ATOM 1424 C CA . VAL A 1 185 ? -23.464 -0.518 14.763 1.00 89.12 185 VAL A CA 1
ATOM 1425 C C . VAL A 1 185 ? -23.856 -1.969 14.560 1.00 89.12 185 VAL A C 1
ATOM 1427 O O . VAL A 1 185 ? -24.632 -2.290 13.663 1.00 89.12 185 VAL A O 1
ATOM 1430 N N . LEU A 1 186 ? -23.254 -2.848 15.356 1.00 93.62 186 LEU A N 1
ATOM 1431 C CA . LEU A 1 186 ? -23.496 -4.273 15.243 1.00 93.62 186 LEU A CA 1
ATOM 1432 C C . LEU A 1 186 ? -24.935 -4.564 15.650 1.00 93.62 186 LEU A C 1
ATOM 1434 O O . LEU A 1 186 ? -25.419 -4.097 16.688 1.00 93.62 186 LEU A O 1
ATOM 1438 N N . THR A 1 187 ? -25.605 -5.347 14.815 1.00 96.44 187 THR A N 1
ATOM 1439 C CA . THR A 1 187 ? -26.926 -5.892 15.123 1.00 96.44 187 THR A CA 1
ATOM 1440 C C . THR A 1 187 ? -26.830 -6.886 16.281 1.00 96.44 187 THR A C 1
ATOM 1442 O O . THR A 1 187 ? -25.763 -7.439 16.562 1.00 96.44 187 THR A O 1
ATOM 1445 N N . GLU A 1 188 ? -27.953 -7.144 16.951 1.00 97.38 188 GLU A N 1
ATOM 1446 C CA . GLU A 1 188 ? -28.019 -8.146 18.019 1.00 97.38 188 GLU A CA 1
ATOM 1447 C C . GLU A 1 188 ? -27.531 -9.520 17.541 1.00 97.38 188 GLU A C 1
ATOM 1449 O O . GLU A 1 188 ? -26.670 -10.122 18.182 1.00 97.38 188 GLU A O 1
ATOM 1454 N N . ALA A 1 189 ? -27.991 -9.959 16.366 1.00 97.38 189 ALA A N 1
ATOM 1455 C CA . ALA A 1 189 ? -27.591 -11.228 15.764 1.00 97.38 189 ALA A CA 1
ATOM 1456 C C . ALA A 1 189 ? -26.073 -11.315 15.521 1.00 97.38 189 ALA A C 1
ATOM 1458 O O . ALA A 1 189 ? -25.456 -12.332 15.830 1.00 97.38 189 ALA A O 1
ATOM 1459 N N . GLN A 1 190 ? -25.442 -10.240 15.031 1.00 97.38 190 GLN A N 1
ATOM 1460 C CA . GLN A 1 190 ? -23.986 -10.203 14.841 1.00 97.38 190 GLN A CA 1
ATOM 1461 C C . GLN A 1 190 ? -23.234 -10.292 16.170 1.00 97.38 190 GLN A C 1
ATOM 1463 O O . GLN A 1 190 ? -22.233 -10.997 16.261 1.00 97.38 190 GLN A O 1
ATOM 1468 N N . VAL A 1 191 ? -23.710 -9.604 17.211 1.00 97.88 191 VAL A N 1
ATOM 1469 C CA . VAL A 1 191 ? -23.084 -9.659 18.539 1.00 97.88 191 VAL A CA 1
ATOM 1470 C C . VAL A 1 191 ? -23.174 -11.060 19.145 1.00 97.88 191 VAL A C 1
ATOM 1472 O O . VAL A 1 191 ? -22.179 -11.538 19.694 1.00 97.88 191 VAL A O 1
ATOM 1475 N N . VAL A 1 192 ? -24.322 -11.730 19.017 1.00 97.94 192 VAL A N 1
ATOM 1476 C CA . VAL A 1 192 ? -24.495 -13.119 19.470 1.00 97.94 192 VAL A CA 1
ATOM 1477 C C . VAL A 1 192 ? -23.564 -14.055 18.694 1.00 97.94 192 VAL A C 1
ATOM 1479 O O . VAL A 1 192 ? -22.799 -14.787 19.318 1.00 97.94 192 VAL A O 1
ATOM 1482 N N . ALA A 1 193 ? -23.511 -13.942 17.364 1.00 97.75 193 ALA A N 1
ATOM 1483 C CA . ALA A 1 193 ? -22.631 -14.760 16.525 1.00 97.75 193 ALA A CA 1
ATOM 1484 C C . ALA A 1 193 ? -21.135 -14.563 16.845 1.00 97.75 193 ALA A C 1
ATOM 1486 O O . ALA A 1 193 ? -20.369 -15.527 16.885 1.00 97.75 193 ALA A O 1
ATOM 1487 N N . ILE A 1 194 ? -20.707 -13.324 17.126 1.00 97.81 194 ILE A N 1
ATOM 1488 C CA . ILE A 1 194 ? -19.342 -13.009 17.583 1.00 97.81 194 ILE A CA 1
ATOM 1489 C C . ILE A 1 194 ? -19.027 -13.748 18.892 1.00 97.81 194 ILE A C 1
ATOM 1491 O O . ILE A 1 194 ? -17.962 -14.359 19.018 1.00 97.81 194 ILE A O 1
ATOM 1495 N N . ARG A 1 195 ? -19.951 -13.711 19.863 1.00 98.31 195 ARG A N 1
ATOM 1496 C CA . ARG A 1 195 ? -19.789 -14.367 21.170 1.00 98.31 195 ARG A CA 1
ATOM 1497 C C . ARG A 1 195 ? -19.744 -15.885 21.045 1.00 98.31 195 ARG A C 1
ATOM 1499 O O . ARG A 1 195 ? -18.851 -16.504 21.620 1.00 98.31 195 ARG A O 1
ATOM 1506 N N . GLU A 1 196 ? -20.651 -16.469 20.270 1.00 98.06 196 GLU A N 1
ATOM 1507 C CA . GLU A 1 196 ? -20.710 -17.911 20.013 1.00 98.06 196 GLU A CA 1
ATOM 1508 C C . GLU A 1 196 ? -19.444 -18.419 19.320 1.00 98.06 196 GLU A C 1
ATOM 1510 O O . GLU A 1 196 ? -18.827 -19.370 19.797 1.00 98.06 196 GLU A O 1
ATOM 1515 N N . ARG A 1 197 ? -18.982 -17.741 18.261 1.00 97.75 197 ARG A N 1
ATOM 1516 C CA . ARG A 1 197 ? -17.753 -18.121 17.546 1.00 97.75 197 ARG A CA 1
ATOM 1517 C C . ARG A 1 197 ? -16.512 -18.019 18.440 1.00 97.75 197 ARG A C 1
ATOM 1519 O O . ARG A 1 197 ? -15.667 -18.908 18.423 1.00 97.75 197 ARG A O 1
ATOM 1526 N N . SER A 1 198 ? -16.429 -16.981 19.271 1.00 97.56 198 SER A N 1
ATOM 1527 C CA . SER A 1 198 ? -15.384 -16.863 20.296 1.00 97.56 198 SER A CA 1
ATOM 1528 C C . SER A 1 198 ? -15.469 -17.982 21.344 1.00 97.56 198 SER A C 1
ATOM 1530 O O . SER A 1 198 ? -14.441 -18.482 21.793 1.00 97.56 198 SER A O 1
ATOM 1532 N N . HIS A 1 199 ? -16.675 -18.364 21.776 1.00 97.50 199 HIS A N 1
ATOM 1533 C CA . HIS A 1 199 ? -16.873 -19.451 22.740 1.00 97.50 199 HIS A CA 1
ATOM 1534 C C . HIS A 1 199 ? -16.493 -20.818 22.157 1.00 97.50 199 HIS A C 1
ATOM 1536 O O . HIS A 1 199 ? -15.938 -21.646 22.872 1.00 97.50 199 HIS A O 1
ATOM 1542 N N . ALA A 1 200 ? -16.694 -21.008 20.851 1.00 97.31 200 ALA A N 1
ATOM 1543 C CA . ALA A 1 200 ? -16.234 -22.175 20.101 1.00 97.31 200 ALA A CA 1
ATOM 1544 C C . ALA A 1 200 ? -14.701 -22.243 19.922 1.00 97.31 200 ALA A C 1
ATOM 1546 O O . ALA A 1 200 ? -14.199 -23.214 19.363 1.00 97.31 200 ALA A O 1
ATOM 1547 N N . GLY A 1 201 ? -13.951 -21.240 20.394 1.00 96.62 201 GLY A N 1
ATOM 1548 C CA . GLY A 1 201 ? -12.486 -21.244 20.406 1.00 96.62 201 GLY A CA 1
ATOM 1549 C C . GLY A 1 201 ? -11.816 -20.460 19.278 1.00 96.62 201 GLY A C 1
ATOM 1550 O O . GLY A 1 201 ? -10.589 -20.446 19.224 1.00 96.62 201 GLY A O 1
ATOM 1551 N N . ALA A 1 202 ? -12.575 -19.776 18.414 1.00 96.44 202 ALA A N 1
ATOM 1552 C CA . ALA A 1 202 ? -11.987 -18.906 17.396 1.00 96.44 202 ALA A CA 1
ATOM 1553 C C . ALA A 1 202 ? -11.193 -17.757 18.033 1.00 96.44 202 ALA A C 1
ATOM 1555 O O . ALA A 1 202 ? -11.577 -17.208 19.076 1.00 96.44 202 ALA A O 1
ATOM 1556 N N . THR A 1 203 ? -10.101 -17.357 17.386 1.00 96.38 203 THR A N 1
ATOM 1557 C CA . THR A 1 203 ? -9.263 -16.267 17.896 1.00 96.38 203 THR A CA 1
ATOM 1558 C C . THR A 1 203 ? -9.936 -14.904 17.693 1.00 96.38 203 THR A C 1
ATOM 1560 O O . THR A 1 203 ? -10.703 -14.696 16.752 1.00 96.38 203 THR A O 1
ATOM 1563 N N . ASP A 1 204 ? -9.631 -13.924 18.556 1.00 95.19 204 ASP A N 1
ATOM 1564 C CA . ASP A 1 204 ? -10.187 -12.563 18.424 1.00 95.19 204 ASP A CA 1
ATOM 1565 C C . ASP A 1 204 ? -9.831 -11.925 17.066 1.00 95.19 204 ASP A C 1
ATOM 1567 O O . ASP A 1 204 ? -10.584 -11.091 16.566 1.00 95.19 204 ASP A O 1
ATOM 1571 N N . LEU A 1 205 ? -8.709 -12.337 16.460 1.00 90.12 205 LEU A N 1
ATOM 1572 C CA . LEU A 1 205 ? -8.275 -11.930 15.122 1.00 90.12 205 LEU A CA 1
ATOM 1573 C C . LEU A 1 205 ? -9.161 -12.527 14.018 1.00 90.12 205 LEU A C 1
ATOM 1575 O O . LEU A 1 205 ? -9.638 -11.781 13.168 1.00 90.12 205 LEU A O 1
ATOM 1579 N N . GLU A 1 206 ? -9.427 -13.833 14.041 1.00 89.56 206 GLU A N 1
ATOM 1580 C CA . GLU A 1 206 ? -10.315 -14.493 13.066 1.00 89.56 206 GLU A CA 1
ATOM 1581 C C . GLU A 1 206 ? -11.727 -13.903 13.090 1.00 89.56 206 GLU A C 1
ATOM 1583 O O . GLU A 1 206 ? -12.331 -13.625 12.047 1.00 89.56 206 GLU A O 1
ATOM 1588 N N . VAL A 1 207 ? -12.250 -13.667 14.296 1.00 96.31 207 VAL A N 1
ATOM 1589 C CA . VAL A 1 207 ? -13.569 -13.060 14.484 1.00 96.31 207 VAL A CA 1
ATOM 1590 C C . VAL A 1 207 ? -13.563 -11.603 14.012 1.00 96.31 207 VAL A C 1
ATOM 1592 O O . VAL A 1 207 ? -14.489 -11.188 13.320 1.00 96.31 207 VAL A O 1
ATOM 1595 N N . ALA A 1 208 ? -12.512 -10.836 14.311 1.00 92.44 208 ALA A N 1
ATOM 1596 C CA . ALA A 1 208 ? -12.355 -9.460 13.837 1.00 92.44 208 ALA A CA 1
ATOM 1597 C C . ALA A 1 208 ? -12.390 -9.365 12.305 1.00 92.44 208 ALA A C 1
ATOM 1599 O O . ALA A 1 208 ? -13.158 -8.571 11.760 1.00 92.44 208 ALA A O 1
ATOM 1600 N N . MET A 1 209 ? -11.623 -10.219 11.618 1.00 84.06 209 MET A N 1
ATOM 1601 C CA . MET A 1 209 ? -11.586 -10.271 10.152 1.00 84.06 209 MET A CA 1
ATOM 1602 C C . MET A 1 209 ? -12.944 -10.662 9.558 1.00 84.06 209 MET A C 1
ATOM 1604 O O . MET A 1 209 ? -13.387 -10.048 8.594 1.00 84.06 209 MET A O 1
ATOM 1608 N N . SER A 1 210 ? -13.646 -11.623 10.171 1.00 91.94 210 SER A N 1
ATOM 1609 C CA . SER A 1 210 ? -14.954 -12.094 9.688 1.00 91.94 210 SER A CA 1
ATOM 1610 C C . SER A 1 210 ? -16.050 -11.022 9.728 1.00 91.94 210 SER A C 1
ATOM 1612 O O . SER A 1 210 ? -16.963 -11.049 8.909 1.00 91.94 210 SER A O 1
ATOM 1614 N N . PHE A 1 211 ? -15.998 -10.117 10.710 1.00 92.25 211 PHE A N 1
ATOM 1615 C CA . PHE A 1 211 ? -17.047 -9.121 10.955 1.00 92.25 211 PHE A CA 1
ATOM 1616 C C . PHE A 1 211 ? -16.623 -7.684 10.617 1.00 92.25 211 PHE A C 1
ATOM 1618 O O . PHE A 1 211 ? -17.408 -6.766 10.838 1.00 92.25 211 PHE A O 1
ATOM 1625 N N . GLY A 1 212 ? -15.405 -7.468 10.107 1.00 85.75 212 GLY A N 1
ATOM 1626 C CA . GLY A 1 212 ? -14.911 -6.132 9.751 1.00 85.75 212 GLY A CA 1
ATOM 1627 C C . GLY A 1 212 ? -14.770 -5.186 10.950 1.00 85.75 212 GLY A C 1
ATOM 1628 O O . GLY A 1 212 ? -14.987 -3.984 10.826 1.00 85.75 212 GLY A O 1
ATOM 1629 N N . ILE A 1 213 ? -14.438 -5.714 12.132 1.00 91.06 213 ILE A N 1
ATOM 1630 C CA . ILE A 1 213 ? -14.291 -4.931 13.371 1.00 91.06 213 ILE A CA 1
ATOM 1631 C C . ILE A 1 213 ? -12.911 -5.128 13.992 1.00 91.06 213 ILE A C 1
ATOM 1633 O O . ILE A 1 213 ? -12.215 -6.094 13.713 1.00 91.06 213 ILE A O 1
ATOM 1637 N N . THR A 1 214 ? -12.494 -4.222 14.877 1.00 89.25 214 THR A N 1
ATOM 1638 C CA . THR A 1 214 ? -11.176 -4.323 15.522 1.00 89.25 214 THR A CA 1
ATOM 1639 C C . THR A 1 214 ? -11.124 -5.461 16.551 1.00 89.25 214 THR A C 1
ATOM 1641 O O . THR A 1 214 ? -12.094 -5.701 17.272 1.00 89.25 214 THR A O 1
ATOM 1644 N N . GLN A 1 215 ? -9.963 -6.115 16.709 1.00 93.00 215 GLN A N 1
ATOM 1645 C CA . GLN A 1 215 ? -9.755 -7.176 17.718 1.00 93.00 215 GLN A CA 1
ATOM 1646 C C . GLN A 1 215 ? -10.133 -6.730 19.137 1.00 93.00 215 GLN A C 1
ATOM 1648 O O . GLN A 1 215 ? -10.748 -7.470 19.903 1.00 93.00 215 GLN A O 1
ATOM 1653 N N . LYS A 1 216 ? -9.809 -5.480 19.490 1.00 93.06 216 LYS A N 1
ATOM 1654 C CA . LYS A 1 216 ? -10.184 -4.897 20.783 1.00 93.06 216 LYS A CA 1
ATOM 1655 C C . LYS A 1 216 ? -11.704 -4.837 20.950 1.00 93.06 216 LYS A C 1
ATOM 1657 O O . LYS A 1 216 ? -12.201 -5.178 22.023 1.00 93.06 216 LYS A O 1
ATOM 1662 N N . ALA A 1 217 ? -12.434 -4.440 19.903 1.00 93.75 217 ALA A N 1
ATOM 1663 C CA . ALA A 1 217 ? -13.891 -4.421 19.924 1.00 93.75 217 ALA A CA 1
ATOM 1664 C C . ALA A 1 217 ? -14.461 -5.832 20.107 1.00 93.75 217 ALA A C 1
ATOM 1666 O O . ALA A 1 217 ? -15.326 -5.994 20.961 1.00 93.75 217 ALA A O 1
ATOM 1667 N N . VAL A 1 218 ? -13.930 -6.843 19.405 1.00 95.94 218 VAL A N 1
ATOM 1668 C CA . VAL A 1 218 ? -14.292 -8.258 19.622 1.00 95.94 218 VAL A CA 1
ATOM 1669 C C . VAL A 1 218 ? -14.093 -8.641 21.086 1.00 95.94 218 VAL A C 1
ATOM 1671 O O . VAL A 1 218 ? -15.032 -9.081 21.744 1.00 95.94 218 VAL A O 1
ATOM 1674 N N . GLY A 1 219 ? -12.908 -8.388 21.646 1.00 95.81 219 GLY A N 1
ATOM 1675 C CA . GLY A 1 219 ? -12.620 -8.711 23.039 1.00 95.81 219 GLY A CA 1
ATOM 1676 C C . GLY A 1 219 ? -13.549 -7.997 24.029 1.00 95.81 219 GLY A C 1
ATOM 1677 O O . GLY A 1 219 ? -13.913 -8.577 25.053 1.00 95.81 219 GLY A O 1
ATOM 1678 N N . ASP A 1 220 ? -13.922 -6.741 23.773 1.00 95.94 220 ASP A N 1
ATOM 1679 C CA . ASP A 1 220 ? -14.869 -5.987 24.607 1.00 95.94 220 ASP A CA 1
ATOM 1680 C C . ASP A 1 220 ? -16.321 -6.486 24.449 1.00 95.94 220 ASP A C 1
ATOM 1682 O O . ASP A 1 220 ? -17.065 -6.497 25.433 1.00 95.94 220 ASP A O 1
ATOM 1686 N N . ILE A 1 221 ? -16.715 -6.945 23.256 1.00 96.69 221 ILE A N 1
ATOM 1687 C CA . ILE A 1 221 ? -18.017 -7.577 22.982 1.00 96.69 221 ILE A CA 1
ATOM 1688 C C . ILE A 1 221 ? -18.119 -8.933 23.687 1.00 96.69 221 ILE A C 1
ATOM 1690 O O . ILE A 1 221 ? -19.105 -9.190 24.381 1.00 96.69 221 ILE A O 1
ATOM 1694 N N . CYS A 1 222 ? -17.092 -9.778 23.566 1.00 97.69 222 CYS A N 1
ATOM 1695 C CA . CYS A 1 222 ? -17.052 -11.110 24.171 1.00 97.69 222 CYS A CA 1
ATOM 1696 C C . CYS A 1 222 ? -17.027 -11.062 25.702 1.00 97.69 222 CYS A C 1
ATOM 1698 O O . CYS A 1 222 ? -17.551 -11.960 26.349 1.00 97.69 222 CYS A O 1
ATOM 1700 N N . ARG A 1 223 ? -16.464 -10.004 26.301 1.00 97.06 223 ARG A N 1
ATOM 1701 C CA . ARG A 1 223 ? -16.489 -9.765 27.759 1.00 97.06 223 ARG A CA 1
ATOM 1702 C C . ARG A 1 223 ? -17.759 -9.055 28.245 1.00 97.06 223 ARG A C 1
ATOM 1704 O O . ARG A 1 223 ? -17.841 -8.717 29.420 1.00 97.06 223 ARG A O 1
ATOM 1711 N N . GLY A 1 224 ? -18.709 -8.761 27.355 1.00 96.38 224 GLY A N 1
ATOM 1712 C CA . GLY A 1 224 ? -19.956 -8.070 27.699 1.00 96.38 224 GLY A CA 1
ATOM 1713 C C . GLY A 1 224 ? -19.801 -6.584 28.047 1.00 96.38 224 GLY A C 1
ATOM 1714 O O . GLY A 1 224 ? -20.761 -5.964 28.491 1.00 96.38 224 GLY A O 1
ATOM 1715 N N . LYS A 1 225 ? -18.622 -5.978 27.834 1.00 96.50 225 LYS A N 1
ATOM 1716 C CA . LYS A 1 225 ? -18.409 -4.536 28.069 1.00 96.50 225 LYS A CA 1
ATOM 1717 C C . LYS A 1 225 ? -19.153 -3.687 27.047 1.00 96.50 225 LYS A C 1
ATOM 1719 O O . LYS A 1 225 ? -19.638 -2.605 27.364 1.00 96.50 225 LYS A O 1
ATOM 1724 N N . ARG A 1 226 ? -19.214 -4.174 25.806 1.00 95.38 226 ARG A N 1
ATOM 1725 C CA . ARG A 1 226 ? -20.027 -3.598 24.733 1.00 95.38 226 ARG A CA 1
ATOM 1726 C C . ARG A 1 226 ? -21.253 -4.462 24.505 1.00 95.38 226 ARG A C 1
ATOM 1728 O O . ARG A 1 226 ? -21.166 -5.688 24.550 1.00 95.38 226 ARG A O 1
ATOM 1735 N N . TYR A 1 227 ? -22.373 -3.799 24.227 1.00 96.44 227 TYR A N 1
ATOM 1736 C CA . TYR A 1 227 ? -23.667 -4.439 23.993 1.00 96.44 227 TYR A CA 1
ATOM 1737 C C . TYR A 1 227 ? -24.082 -5.418 25.115 1.00 96.44 227 TYR A C 1
ATOM 1739 O O . TYR A 1 227 ? -24.357 -6.588 24.843 1.00 96.44 227 TYR A O 1
ATOM 1747 N N . PRO A 1 228 ? -24.138 -4.970 26.386 1.00 97.12 228 PRO A N 1
ATOM 1748 C CA . PRO A 1 228 ? -24.480 -5.845 27.513 1.00 97.12 228 PRO A CA 1
ATOM 1749 C C . PRO A 1 228 ? -25.912 -6.397 27.438 1.00 97.12 228 PRO A C 1
ATOM 1751 O O . PRO A 1 228 ? -26.194 -7.438 28.011 1.00 97.12 228 PRO A O 1
ATOM 1754 N N . ARG A 1 229 ? -26.806 -5.708 26.716 1.00 97.31 229 ARG A N 1
ATOM 1755 C CA . ARG A 1 229 ? -28.215 -6.094 26.540 1.00 97.31 229 ARG A CA 1
ATOM 1756 C C . ARG A 1 229 ? -28.441 -7.262 25.575 1.00 97.31 229 ARG A C 1
ATOM 1758 O O . ARG A 1 229 ? -29.520 -7.832 25.586 1.00 97.31 229 ARG A O 1
ATOM 1765 N N . PHE A 1 230 ? -27.473 -7.566 24.712 1.00 97.31 230 PHE A N 1
ATOM 1766 C CA . PHE A 1 230 ? -27.586 -8.673 23.759 1.00 97.31 230 PHE A CA 1
ATOM 1767 C C . PHE A 1 230 ? -27.125 -9.972 24.431 1.00 97.31 230 PHE A C 1
ATOM 1769 O O . PHE A 1 230 ? -26.257 -9.920 25.302 1.00 97.31 230 PHE A O 1
ATOM 1776 N N . GLY A 1 231 ? -27.712 -11.114 24.060 1.00 95.88 231 GLY A N 1
ATOM 1777 C CA . GLY A 1 231 ? -27.454 -12.423 24.683 1.00 95.88 231 GLY A CA 1
ATOM 1778 C C . GLY A 1 231 ? -26.120 -13.088 24.294 1.00 95.88 231 GLY A C 1
ATOM 1779 O O . GLY A 1 231 ? -25.187 -12.439 23.822 1.00 95.88 231 GLY A O 1
ATOM 1780 N N . GLY A 1 232 ? -26.024 -14.407 24.485 1.00 95.44 232 GLY A N 1
ATOM 1781 C CA . GLY A 1 232 ? -24.861 -15.223 24.104 1.00 95.44 232 GLY A CA 1
ATOM 1782 C C . GLY A 1 232 ? -23.799 -15.399 25.206 1.00 95.44 232 GLY A C 1
ATOM 1783 O O . GLY A 1 232 ? -23.823 -14.700 26.222 1.00 95.44 232 GLY A O 1
ATOM 1784 N N . PRO A 1 233 ? -22.860 -16.345 25.025 1.00 96.62 233 PRO A N 1
ATOM 1785 C CA . PRO A 1 233 ? -21.875 -16.705 26.043 1.00 96.62 233 PRO A CA 1
ATOM 1786 C C . PRO A 1 233 ? -20.873 -15.570 26.294 1.00 96.62 233 PRO A C 1
ATOM 1788 O O . PRO A 1 233 ? -20.245 -15.049 25.371 1.00 96.62 233 PRO A O 1
ATOM 1791 N N . ILE A 1 234 ? -20.693 -15.201 27.565 1.00 97.44 234 ILE A N 1
ATOM 1792 C CA . ILE A 1 234 ? -19.730 -14.172 27.976 1.00 97.44 234 ILE A CA 1
ATOM 1793 C C . ILE A 1 234 ? -18.414 -14.842 28.371 1.00 97.44 234 ILE A C 1
ATOM 1795 O O . ILE A 1 234 ? -18.371 -15.733 29.221 1.00 97.44 234 ILE A O 1
ATOM 1799 N N . ARG A 1 235 ? -17.314 -14.383 27.769 1.00 95.94 235 ARG A N 1
ATOM 1800 C CA . ARG A 1 235 ? -15.962 -14.834 28.099 1.00 95.94 235 ARG A CA 1
ATOM 1801 C C . ARG A 1 235 ? -15.615 -14.384 29.517 1.00 95.94 235 ARG A C 1
ATOM 1803 O O . ARG A 1 235 ? -15.624 -13.186 29.809 1.00 95.94 235 ARG A O 1
ATOM 1810 N N . GLN A 1 236 ? -15.259 -15.337 30.377 1.00 93.94 236 GLN A N 1
ATOM 1811 C CA . GLN A 1 236 ? -14.780 -15.024 31.720 1.00 93.94 236 GLN A CA 1
ATOM 1812 C C . GLN A 1 236 ? -13.520 -14.143 31.653 1.00 93.94 236 GLN A C 1
ATOM 1814 O O . GLN A 1 236 ? -12.712 -14.279 30.724 1.00 93.94 236 GLN A O 1
ATOM 1819 N N . PRO A 1 237 ? -13.330 -13.215 32.607 1.00 88.75 237 PRO A N 1
ATOM 1820 C CA . PRO A 1 237 ? -12.113 -12.421 32.664 1.00 88.75 237 PRO A CA 1
ATOM 1821 C C . PRO A 1 237 ? -10.906 -13.356 32.758 1.00 88.75 237 PRO A C 1
ATOM 1823 O O . PRO A 1 237 ? -10.882 -14.265 33.586 1.00 88.75 237 PRO A O 1
ATOM 1826 N N . LYS A 1 238 ? -9.899 -13.131 31.903 1.00 85.75 238 LYS A N 1
ATOM 1827 C CA . LYS A 1 238 ? -8.646 -13.890 31.948 1.00 85.75 238 LYS A CA 1
ATOM 1828 C C . LYS A 1 238 ? -8.072 -13.742 33.354 1.00 85.75 238 LYS A C 1
ATOM 1830 O O . LYS A 1 238 ? -7.709 -12.631 33.744 1.00 85.75 238 LYS A O 1
ATOM 1835 N N . GLN A 1 239 ? -8.015 -14.840 34.107 1.00 86.44 239 GLN A N 1
ATOM 1836 C CA . GLN A 1 239 ? -7.302 -14.848 35.374 1.00 86.44 239 GLN A CA 1
ATOM 1837 C C . GLN A 1 239 ? -5.839 -14.582 35.041 1.00 86.44 239 GLN A C 1
ATOM 1839 O O . GLN A 1 239 ? -5.155 -15.399 34.425 1.00 86.44 239 GLN A O 1
ATOM 1844 N N . VAL A 1 240 ? -5.382 -13.372 35.353 1.00 81.56 240 VAL A N 1
ATOM 1845 C CA . VAL A 1 240 ? -3.971 -13.038 35.243 1.00 81.56 240 VAL A CA 1
ATOM 1846 C C . VAL A 1 240 ? -3.307 -13.813 36.364 1.00 81.56 240 VAL A C 1
ATOM 1848 O O . VAL A 1 240 ? -3.313 -13.362 37.509 1.00 81.56 240 VAL A O 1
ATOM 1851 N N . HIS A 1 241 ? -2.777 -14.995 36.051 1.00 78.25 241 HIS A N 1
ATOM 1852 C CA . HIS A 1 241 ? -1.809 -15.636 36.923 1.00 78.25 241 HIS A CA 1
ATOM 1853 C C . HIS A 1 241 ? -0.650 -14.659 37.047 1.00 78.25 241 HIS A C 1
ATOM 1855 O O . HIS A 1 241 ? 0.179 -14.522 36.147 1.00 78.25 241 HIS A O 1
ATOM 1861 N N . ARG A 1 242 ? -0.657 -13.902 38.145 1.00 74.75 242 ARG A N 1
ATOM 1862 C CA . ARG A 1 242 ? 0.489 -13.125 38.574 1.00 74.75 242 ARG A CA 1
ATOM 1863 C C . ARG A 1 242 ? 1.536 -14.162 38.928 1.00 74.75 242 ARG A C 1
ATOM 1865 O O . ARG A 1 242 ? 1.567 -14.651 40.052 1.00 74.75 242 ARG A O 1
ATOM 1872 N N . LEU A 1 243 ? 2.344 -14.542 37.942 1.00 76.06 243 LEU A N 1
ATOM 1873 C CA . LEU A 1 243 ? 3.630 -15.135 38.245 1.00 76.06 243 LEU A CA 1
ATOM 1874 C C . LEU A 1 243 ? 4.294 -14.159 39.227 1.00 76.06 243 LEU A C 1
ATOM 1876 O O . LEU A 1 243 ? 4.268 -12.950 38.951 1.00 76.06 243 LEU A O 1
ATOM 1880 N N . PRO A 1 244 ? 4.754 -14.633 40.400 1.00 70.69 244 PRO A N 1
ATOM 1881 C CA . PRO A 1 244 ? 5.399 -13.777 41.384 1.00 70.69 244 PRO A CA 1
ATOM 1882 C C . PRO A 1 244 ? 6.441 -12.958 40.641 1.00 70.69 244 PRO A C 1
ATOM 1884 O O . PRO A 1 244 ? 7.215 -13.508 39.853 1.00 70.69 244 PRO A O 1
ATOM 1887 N N . ALA A 1 245 ? 6.332 -11.634 40.774 1.00 60.06 245 ALA A N 1
ATOM 1888 C CA . ALA A 1 245 ? 7.102 -10.708 39.975 1.00 60.06 245 ALA A CA 1
ATOM 1889 C C . ALA A 1 245 ? 8.557 -11.157 40.024 1.00 60.06 245 ALA A C 1
ATOM 1891 O O . ALA A 1 245 ? 9.167 -11.219 41.091 1.00 60.06 245 ALA A O 1
ATOM 1892 N N . THR A 1 246 ? 9.118 -11.437 38.855 1.00 59.12 246 THR A N 1
ATOM 1893 C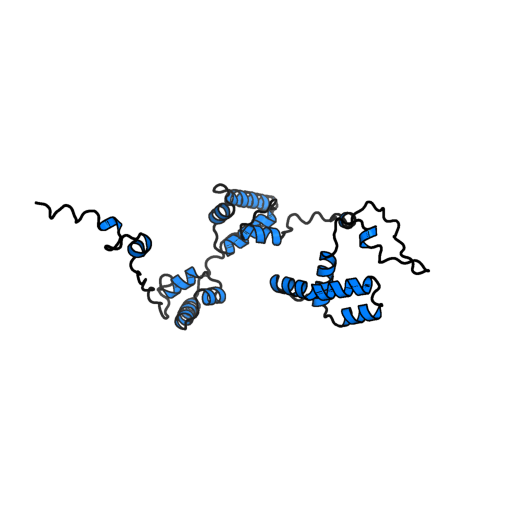 CA . THR A 1 246 ? 10.516 -11.800 38.653 1.00 59.12 246 THR A CA 1
ATOM 1894 C C . THR A 1 246 ? 11.477 -10.726 39.160 1.00 59.12 246 THR A C 1
ATOM 1896 O O . THR A 1 246 ? 12.655 -10.831 38.906 1.00 59.12 246 THR A O 1
ATOM 1899 N N . ARG A 1 247 ? 11.053 -9.709 39.914 1.00 54.69 247 ARG A N 1
ATOM 1900 C CA . ARG A 1 247 ? 11.959 -8.831 40.649 1.00 54.69 247 ARG A CA 1
ATOM 1901 C C . ARG A 1 247 ? 12.793 -9.619 41.665 1.00 54.69 247 ARG A C 1
ATOM 1903 O O . ARG A 1 247 ? 13.991 -9.390 41.741 1.00 54.69 247 ARG A O 1
ATOM 1910 N N . GLU A 1 248 ? 12.215 -10.612 42.344 1.00 54.84 248 GLU A N 1
ATOM 1911 C CA . GLU A 1 248 ? 12.987 -11.538 43.197 1.00 54.84 248 GLU A CA 1
ATOM 1912 C C . GLU A 1 248 ? 13.878 -12.487 42.375 1.00 54.84 248 GLU A C 1
ATOM 1914 O O . GLU A 1 248 ? 14.979 -12.828 42.799 1.00 54.84 248 GLU A O 1
ATOM 1919 N N . PHE A 1 249 ? 13.450 -12.849 41.160 1.00 56.34 249 PHE A N 1
ATOM 1920 C CA . PHE A 1 249 ? 14.151 -13.802 40.287 1.00 56.34 249 PHE A CA 1
ATOM 1921 C C . PHE A 1 249 ? 15.196 -13.162 39.339 1.00 56.34 249 PHE A C 1
ATOM 1923 O O . PHE A 1 249 ? 16.148 -13.821 38.941 1.00 56.34 249 PHE A O 1
ATOM 1930 N N . MET A 1 250 ? 15.049 -11.881 38.982 1.00 58.28 250 MET A N 1
ATOM 1931 C CA . MET A 1 250 ? 15.908 -11.111 38.065 1.00 58.28 250 MET A CA 1
ATOM 1932 C C . MET A 1 250 ? 16.832 -10.140 38.801 1.00 58.28 250 MET A C 1
ATOM 1934 O O . MET A 1 250 ? 17.921 -9.881 38.302 1.00 58.28 250 MET A O 1
ATOM 1938 N N . CYS A 1 251 ? 16.455 -9.596 39.968 1.00 61.03 251 CYS A N 1
ATOM 1939 C CA . CYS A 1 251 ? 17.337 -8.679 40.708 1.00 61.03 251 CYS A CA 1
ATOM 1940 C C . CYS A 1 251 ? 18.313 -9.396 41.656 1.00 61.03 251 CYS A C 1
ATOM 1942 O O . CYS A 1 251 ? 19.017 -8.727 42.403 1.00 61.03 251 CYS A O 1
ATOM 1944 N N . GLY A 1 252 ? 18.377 -10.733 41.651 1.00 54.94 252 GLY A N 1
ATOM 1945 C CA . GLY A 1 252 ? 19.392 -11.480 42.404 1.00 54.94 252 GLY A CA 1
ATOM 1946 C C . GLY A 1 252 ? 19.357 -11.273 43.924 1.00 54.94 252 GLY A C 1
ATOM 1947 O O . GLY A 1 252 ? 20.326 -11.615 44.595 1.00 54.94 252 GLY A O 1
ATOM 1948 N N . HIS A 1 253 ? 18.262 -10.741 44.473 1.00 54.69 253 HIS A N 1
ATOM 1949 C CA . HIS A 1 253 ? 18.059 -10.523 45.909 1.00 54.69 253 HIS A CA 1
ATOM 1950 C C . HIS A 1 253 ? 17.354 -11.693 46.596 1.00 54.69 253 HIS A C 1
ATOM 1952 O O . HIS A 1 253 ? 16.779 -11.511 47.662 1.00 54.69 253 HIS A O 1
ATOM 1958 N N . ALA A 1 254 ? 17.401 -12.898 46.022 1.00 55.44 254 ALA A N 1
ATOM 1959 C CA . ALA A 1 254 ? 17.064 -14.080 46.802 1.00 55.44 254 ALA A CA 1
ATOM 1960 C C . ALA A 1 254 ? 17.910 -14.067 48.088 1.00 55.44 254 ALA A C 1
ATOM 1962 O O . ALA A 1 254 ? 19.107 -13.757 48.034 1.00 55.44 254 ALA A O 1
ATOM 1963 N N . ASP A 1 255 ? 17.305 -14.414 49.224 1.00 57.16 255 ASP A N 1
ATOM 1964 C CA . ASP A 1 255 ? 17.924 -14.382 50.561 1.00 57.16 255 ASP A CA 1
ATOM 1965 C C . ASP A 1 255 ? 19.240 -15.189 50.664 1.00 57.16 255 ASP A C 1
ATOM 1967 O O . ASP A 1 255 ? 20.024 -15.025 51.595 1.00 57.16 255 ASP A O 1
ATOM 1971 N N . ASN A 1 256 ? 19.544 -16.012 49.654 1.00 58.75 256 ASN A N 1
ATOM 1972 C CA . ASN A 1 256 ? 20.789 -16.768 49.507 1.00 58.75 256 ASN A CA 1
ATOM 1973 C C . ASN A 1 256 ? 21.891 -16.064 48.690 1.00 58.75 256 ASN A C 1
ATOM 1975 O O . ASN A 1 256 ? 22.939 -16.660 48.423 1.00 58.75 256 ASN A O 1
ATOM 1979 N N . SER A 1 257 ? 21.697 -14.817 48.262 1.00 58.62 257 SER A N 1
ATOM 1980 C CA . SER A 1 257 ? 22.712 -14.078 47.511 1.00 58.62 257 SER A CA 1
ATOM 1981 C C . SER A 1 257 ? 23.909 -13.712 48.401 1.00 58.62 257 SER A C 1
ATOM 1983 O O . SER A 1 257 ? 23.776 -13.291 49.551 1.00 58.62 257 SER A O 1
ATOM 1985 N N . ARG A 1 258 ? 25.129 -13.855 47.862 1.00 57.44 258 ARG A N 1
ATOM 1986 C CA . ARG A 1 258 ? 26.400 -13.582 48.570 1.00 57.44 258 ARG A CA 1
ATOM 1987 C C . ARG A 1 258 ? 26.493 -12.168 49.166 1.00 57.44 258 ARG A C 1
ATOM 1989 O O . ARG A 1 258 ? 27.279 -11.968 50.089 1.00 57.44 258 ARG A O 1
ATOM 1996 N N . ALA A 1 259 ? 25.699 -11.216 48.673 1.00 57.34 259 ALA A N 1
ATOM 1997 C CA . ALA A 1 259 ? 25.639 -9.852 49.190 1.00 57.34 259 ALA A CA 1
ATOM 1998 C C . ALA A 1 259 ? 24.975 -9.759 50.582 1.00 57.34 259 ALA A C 1
ATOM 2000 O O . ALA A 1 259 ? 25.395 -8.930 51.385 1.00 57.34 259 ALA A O 1
ATOM 2001 N N . GLY A 1 260 ? 24.013 -10.635 50.908 1.00 54.50 260 GLY A N 1
ATOM 2002 C CA . GLY A 1 260 ? 23.322 -10.641 52.209 1.00 54.50 260 GLY A CA 1
ATOM 2003 C C . GLY A 1 260 ? 24.121 -11.273 53.357 1.00 54.50 260 GLY A C 1
ATOM 2004 O O . GLY A 1 260 ? 23.911 -10.944 54.522 1.00 54.50 260 GLY A O 1
ATOM 2005 N N . ARG A 1 261 ? 25.106 -12.135 53.059 1.00 56.59 261 ARG A N 1
ATOM 2006 C CA . ARG A 1 261 ? 25.881 -12.863 54.087 1.00 56.59 261 ARG A CA 1
ATOM 2007 C C . ARG A 1 261 ? 26.905 -12.019 54.852 1.00 56.59 261 ARG A C 1
ATOM 2009 O O . ARG A 1 261 ? 27.481 -12.515 55.814 1.00 56.59 261 ARG A O 1
ATOM 2016 N N . ARG A 1 262 ? 27.165 -10.767 54.457 1.00 56.38 262 ARG A N 1
ATOM 2017 C CA . ARG A 1 262 ? 28.254 -9.971 55.055 1.00 56.38 262 ARG A CA 1
ATOM 2018 C C . ARG A 1 262 ? 27.931 -9.336 56.413 1.00 56.38 262 ARG A C 1
ATOM 2020 O O . ARG A 1 262 ? 28.861 -8.867 57.059 1.00 56.38 262 ARG A O 1
ATOM 2027 N N . ASN A 1 263 ? 26.672 -9.359 56.864 1.00 56.03 263 ASN A N 1
ATOM 2028 C CA . ASN A 1 263 ? 26.273 -8.701 58.117 1.00 56.03 263 ASN A CA 1
ATOM 2029 C C . ASN A 1 263 ? 26.006 -9.639 59.307 1.00 56.03 263 ASN A C 1
ATOM 2031 O O . ASN A 1 263 ? 25.959 -9.149 60.427 1.00 56.03 263 ASN A O 1
ATOM 2035 N N . GLN A 1 264 ? 25.899 -10.961 59.126 1.00 57.28 264 GLN A N 1
ATOM 2036 C CA . GLN A 1 264 ? 25.587 -11.868 60.249 1.00 57.28 264 GLN A CA 1
ATOM 2037 C C . GLN A 1 264 ? 26.802 -12.285 61.095 1.00 57.28 264 GLN A C 1
ATOM 2039 O O . GLN A 1 264 ? 26.637 -12.831 62.179 1.00 57.28 264 GLN A O 1
ATOM 2044 N N . THR A 1 265 ? 28.032 -12.004 60.664 1.00 56.78 265 THR A N 1
ATOM 2045 C CA . THR A 1 265 ? 29.239 -12.397 61.416 1.00 56.78 265 THR A CA 1
ATOM 2046 C C . THR A 1 265 ? 29.671 -11.401 62.495 1.00 56.78 265 THR A C 1
ATOM 2048 O O . THR A 1 265 ? 30.684 -11.641 63.145 1.00 56.78 265 THR A O 1
ATOM 2051 N N . LYS A 1 266 ? 28.944 -10.293 62.707 1.00 57.50 266 LYS A N 1
ATOM 2052 C CA . LYS A 1 266 ? 29.298 -9.288 63.730 1.00 57.50 266 LYS A CA 1
ATOM 2053 C C . LYS A 1 266 ? 28.514 -9.380 65.045 1.00 57.50 266 LYS A C 1
ATOM 2055 O O . LYS A 1 266 ? 28.922 -8.723 65.991 1.00 57.50 266 LYS A O 1
ATOM 2060 N N . GLU A 1 267 ? 27.460 -10.191 65.141 1.00 56.06 267 GLU A N 1
ATOM 2061 C CA . GLU A 1 267 ? 26.632 -10.262 66.364 1.00 56.06 267 GLU A CA 1
ATOM 2062 C C . GLU A 1 267 ? 27.009 -11.377 67.355 1.00 56.06 267 GLU A C 1
ATOM 2064 O O . GLU A 1 267 ? 26.543 -11.343 68.484 1.00 56.06 267 GLU A O 1
ATOM 2069 N N . ASN A 1 268 ? 27.910 -12.307 67.009 1.00 55.41 268 ASN A N 1
ATOM 2070 C CA . ASN A 1 268 ? 28.327 -13.398 67.914 1.00 55.41 268 ASN A CA 1
ATOM 2071 C C . ASN A 1 268 ? 29.734 -13.216 68.521 1.00 55.41 268 ASN A C 1
ATOM 2073 O O . ASN A 1 268 ? 30.381 -14.192 68.893 1.00 55.41 268 ASN A O 1
ATOM 2077 N N . ALA A 1 269 ? 30.228 -11.981 68.599 1.00 54.50 269 ALA A N 1
ATOM 2078 C CA . ALA A 1 269 ? 31.477 -11.650 69.286 1.00 54.50 269 ALA A CA 1
ATOM 2079 C C . ALA A 1 269 ? 31.209 -10.626 70.400 1.00 54.50 269 ALA A C 1
ATOM 2081 O O . ALA A 1 269 ? 31.638 -9.476 70.312 1.00 54.50 269 ALA A O 1
ATOM 2082 N N . ALA A 1 270 ? 30.458 -11.053 71.414 1.00 49.66 270 ALA A N 1
ATOM 2083 C CA . ALA A 1 270 ? 30.341 -10.413 72.722 1.00 49.66 270 ALA A CA 1
ATOM 2084 C C . ALA A 1 270 ? 30.113 -11.499 73.778 1.00 49.66 270 ALA A C 1
ATOM 2086 O O . ALA A 1 270 ? 29.304 -12.413 73.496 1.00 49.66 270 ALA A O 1
#

Secondary structure (DSSP, 8-state):
-----HHHHHHHHHHHHHHHHHHHHIIIII--HHHHHHHHHTS-HHHHHHHHHHHHHHS-TTSBHHHHHTTS-B-TTS-B------TT-BSGGGSPP-SS---TT---HHHHHHHHTT---S---HHHHHHHHHHHHHTT--HHHHHHHHTPPTTHHHHHHHHHHHHHHHTTPPPPP-S--------HHHHHHHHHHHHTT--HHHHHHHHT--HHHHHHHHTTSS-TTS-SPPPPP-----PPPTHHHHS--STTSTTGGGSGGGSS--

Radius of gyration: 31.8 Å; chains: 1; bounding box: 60×50×117 Å

pLDDT: mean 87.04, std 13.63, range [49.19, 98.31]